Protein AF-A0A838UK17-F1 (afdb_monomer_lite)

Secondary structure (DSSP, 8-state):
--EEEEEEEETTTGGGT-EEEEEEE-TTS-EEEEEE--TT--SEE-TTTS-EEEEEES-HHHHHHHTT--EEEEEEESS--HHHHHHHHHHHTTSPEETTTBSHHHHHHHHHHHHT-TTPPPGGG---HHHHHHTSSS--EETTT-SSPPPPTHHHHHTTSTT---B-PPPTT---PPPGGGSTT-HHHHHHHHHHHS-------------

Radius of gyration: 17.39 Å; chains: 1; bounding box: 40×60×44 Å

Foldseek 3Di:
DWWKKKKFWQCPAPVRLIFIKIWTADPLQWIKIWFQRQPVSDQKFALVRSRTWIKTGNFVLVVCVVVRTWKMFMDIGPQFDQPQLVLLSLQLSHDIAHLPCNHRQNSNVNSCVSRPQPPQQQCVVRVRNVVSRVPGPGDIDTSVVPPGPDGDDCSVVVNPDPPRDMDIDDPPPDDND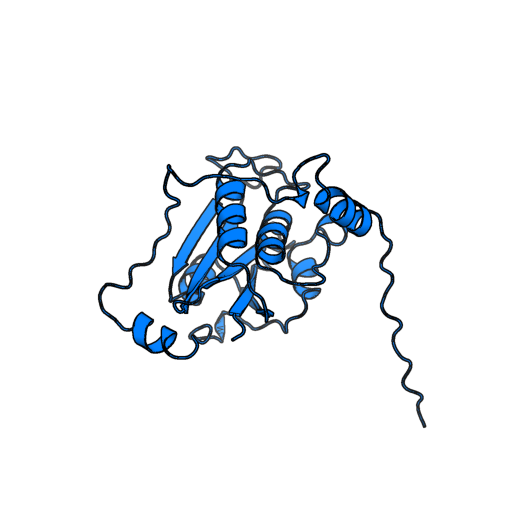HRQLVDPPGPNVVVSVCSVPDDPPDDPPPPPDDD

Structure (mmCIF, N/CA/C/O backbone):
data_AF-A0A838UK17-F1
#
_entry.id   AF-A0A838UK17-F1
#
loop_
_atom_site.group_PDB
_atom_site.id
_atom_site.type_symbol
_atom_site.label_atom_id
_atom_site.label_alt_id
_atom_site.label_comp_id
_atom_site.label_asym_id
_atom_site.label_entity_id
_atom_site.label_seq_id
_atom_site.pdbx_PDB_ins_code
_atom_site.Cartn_x
_atom_site.Cartn_y
_atom_site.Cartn_z
_atom_site.occupancy
_atom_site.B_iso_or_equiv
_atom_site.auth_seq_id
_atom_site.auth_comp_id
_atom_site.auth_asym_id
_atom_site.auth_atom_id
_atom_site.pdbx_PDB_model_num
ATOM 1 N N . MET A 1 1 ? -21.194 -8.826 4.017 1.00 77.19 1 MET A N 1
ATOM 2 C CA . MET A 1 1 ? -20.450 -9.244 2.810 1.00 77.19 1 MET A CA 1
ATOM 3 C C . MET A 1 1 ? -19.003 -8.876 3.052 1.00 77.19 1 MET A C 1
ATOM 5 O O . MET A 1 1 ? -18.772 -7.715 3.368 1.00 77.19 1 MET A O 1
ATOM 9 N N . SER A 1 2 ? -18.083 -9.841 3.002 1.00 90.50 2 SER A N 1
ATOM 10 C CA . SER A 1 2 ? -16.654 -9.550 3.139 1.00 90.50 2 SER A CA 1
ATOM 11 C C . SER A 1 2 ? -16.124 -8.867 1.879 1.00 90.50 2 SER A C 1
ATOM 13 O O . SER A 1 2 ? -16.656 -9.081 0.785 1.00 90.50 2 SER A O 1
ATOM 15 N N . LEU A 1 3 ? -15.097 -8.037 2.045 1.00 94.69 3 LEU A N 1
ATOM 16 C CA . LEU A 1 3 ? -14.289 -7.495 0.951 1.00 94.69 3 LEU A CA 1
ATOM 17 C C . LEU A 1 3 ? -12.824 -7.871 1.176 1.00 94.69 3 LEU A C 1
ATOM 19 O O . LEU A 1 3 ? -12.454 -8.327 2.257 1.00 94.69 3 LEU A O 1
ATOM 23 N N . ARG A 1 4 ? -11.998 -7.703 0.148 1.00 95.50 4 ARG A N 1
ATOM 24 C CA . ARG A 1 4 ? -10.629 -8.219 0.141 1.00 95.50 4 ARG A CA 1
ATOM 25 C C . ARG A 1 4 ? -9.589 -7.125 0.320 1.00 95.50 4 ARG A C 1
ATOM 27 O O . ARG A 1 4 ? -9.648 -6.103 -0.359 1.00 95.50 4 ARG A O 1
ATOM 34 N N . ALA A 1 5 ? -8.603 -7.404 1.165 1.00 97.00 5 ALA A N 1
ATOM 35 C CA . ALA A 1 5 ? -7.279 -6.797 1.087 1.00 97.00 5 ALA A CA 1
ATOM 36 C C . ALA A 1 5 ? -6.332 -7.788 0.412 1.00 97.00 5 ALA A C 1
ATOM 38 O O . ALA A 1 5 ? -6.458 -8.999 0.600 1.00 97.00 5 ALA A O 1
ATOM 39 N N . ILE A 1 6 ? -5.402 -7.283 -0.384 1.00 97.19 6 ILE A N 1
ATOM 40 C CA . ILE A 1 6 ? -4.440 -8.095 -1.116 1.00 97.19 6 ILE A CA 1
ATOM 41 C C . ILE A 1 6 ? -3.065 -7.475 -0.921 1.00 97.19 6 ILE A C 1
ATOM 43 O O . ILE A 1 6 ? -2.896 -6.274 -1.108 1.00 97.19 6 ILE A O 1
ATOM 47 N N . SER A 1 7 ? -2.096 -8.295 -0.541 1.00 97.81 7 SER A N 1
ATOM 48 C CA . SER A 1 7 ? -0.686 -7.922 -0.600 1.00 97.81 7 SER A CA 1
ATOM 49 C C . SER A 1 7 ? -0.066 -8.583 -1.819 1.00 97.81 7 SER A C 1
ATOM 51 O O . SER A 1 7 ? -0.456 -9.695 -2.183 1.00 97.81 7 SER A O 1
ATOM 53 N N . PHE A 1 8 ? 0.887 -7.913 -2.447 1.00 97.94 8 PHE A N 1
ATOM 54 C CA . PHE A 1 8 ? 1.658 -8.421 -3.574 1.00 97.94 8 PHE A CA 1
ATOM 55 C C . PHE A 1 8 ? 3.136 -8.402 -3.238 1.00 97.94 8 PHE A C 1
ATOM 57 O O . PHE A 1 8 ? 3.580 -7.534 -2.493 1.00 97.94 8 PHE A O 1
ATOM 64 N N . VAL A 1 9 ? 3.899 -9.311 -3.840 1.00 98.00 9 VAL A N 1
ATOM 65 C CA . VAL A 1 9 ? 5.358 -9.339 -3.731 1.00 98.00 9 VAL A CA 1
ATOM 66 C C . VAL A 1 9 ? 6.021 -9.452 -5.103 1.00 98.00 9 VAL A C 1
ATOM 68 O O . VAL A 1 9 ? 5.563 -10.191 -5.976 1.00 98.00 9 VAL A O 1
ATOM 71 N N . ARG A 1 10 ? 7.096 -8.686 -5.283 1.00 97.38 10 ARG A N 1
ATOM 72 C CA . ARG A 1 10 ? 8.111 -8.820 -6.329 1.00 97.38 10 ARG A CA 1
ATOM 73 C C . ARG A 1 10 ? 9.396 -9.254 -5.636 1.00 97.38 10 ARG A C 1
ATOM 75 O O . ARG A 1 10 ? 10.116 -8.422 -5.084 1.00 97.38 10 ARG A O 1
ATOM 82 N N . ARG A 1 11 ? 9.683 -10.554 -5.612 1.00 96.62 11 ARG A N 1
ATOM 83 C CA . ARG A 1 11 ? 10.793 -11.140 -4.836 1.00 96.62 11 ARG A CA 1
ATOM 84 C C . ARG A 1 11 ? 12.165 -10.689 -5.324 1.00 96.62 11 ARG A C 1
ATOM 86 O O . ARG A 1 11 ? 13.066 -10.500 -4.519 1.00 96.62 11 ARG A O 1
ATOM 93 N N . ALA A 1 12 ? 12.306 -10.458 -6.627 1.00 95.12 12 ALA A N 1
ATOM 94 C CA . ALA A 1 12 ? 13.535 -9.926 -7.213 1.00 95.12 12 ALA A CA 1
ATOM 95 C C . ALA A 1 12 ? 13.765 -8.426 -6.914 1.00 95.12 12 ALA A C 1
ATOM 97 O O . ALA A 1 12 ? 14.832 -7.899 -7.224 1.00 95.12 12 ALA A O 1
ATOM 98 N N . GLY A 1 13 ? 12.781 -7.729 -6.329 1.00 92.75 13 GLY A N 1
ATOM 99 C CA . GLY A 1 13 ? 12.868 -6.305 -6.000 1.00 92.75 13 GLY A CA 1
ATOM 100 C C . GLY A 1 13 ? 13.916 -5.997 -4.927 1.00 92.75 13 GLY A C 1
ATOM 101 O O . GLY A 1 13 ? 14.312 -6.882 -4.168 1.00 92.75 13 GLY A O 1
ATOM 102 N N . ALA A 1 14 ? 14.366 -4.738 -4.877 1.00 90.06 14 ALA A N 1
ATOM 103 C CA . ALA A 1 14 ? 15.319 -4.231 -3.883 1.00 90.06 14 ALA A CA 1
ATOM 104 C C . ALA A 1 14 ? 16.557 -5.136 -3.704 1.00 90.06 14 ALA A C 1
ATOM 106 O O . ALA A 1 14 ? 16.882 -5.564 -2.598 1.00 90.06 14 ALA A O 1
ATOM 107 N N . TYR A 1 15 ? 17.228 -5.470 -4.813 1.00 90.25 15 TYR A N 1
ATOM 108 C CA . TYR A 1 15 ? 18.414 -6.341 -4.830 1.00 90.25 15 TYR A CA 1
ATOM 109 C C . TYR A 1 15 ? 18.186 -7.725 -4.183 1.00 90.25 15 TYR A C 1
ATOM 111 O O . TYR A 1 15 ? 19.103 -8.312 -3.613 1.00 90.25 15 TYR A O 1
ATOM 119 N N . GLY A 1 16 ? 16.961 -8.255 -4.278 1.00 93.12 16 GLY A N 1
ATOM 120 C CA . GLY A 1 16 ? 16.581 -9.571 -3.756 1.00 93.12 16 GLY A CA 1
ATOM 121 C C . GLY A 1 16 ? 16.011 -9.572 -2.334 1.00 93.12 16 GLY A C 1
ATOM 122 O O . GLY A 1 16 ? 15.612 -10.632 -1.859 1.00 93.12 16 GLY A O 1
ATOM 123 N N . ALA A 1 17 ? 15.920 -8.420 -1.656 1.00 93.69 17 ALA A N 1
ATOM 124 C CA . ALA A 1 17 ? 15.182 -8.311 -0.390 1.00 93.69 17 ALA A CA 1
ATOM 125 C C . ALA A 1 17 ? 13.657 -8.458 -0.585 1.00 93.69 17 ALA A C 1
ATOM 127 O O . ALA A 1 17 ? 12.923 -8.811 0.343 1.00 93.69 17 ALA A O 1
ATOM 128 N N . GLY A 1 18 ? 13.190 -8.207 -1.808 1.00 96.38 18 GLY A N 1
ATOM 129 C CA . GLY A 1 18 ? 11.789 -8.164 -2.182 1.00 96.38 18 GLY A CA 1
ATOM 130 C C . GLY A 1 18 ? 11.235 -6.746 -2.200 1.00 96.38 18 GLY A C 1
ATOM 131 O O . GLY A 1 18 ? 11.823 -5.804 -1.680 1.00 96.38 18 GLY A O 1
ATOM 132 N N . HIS A 1 19 ? 10.065 -6.610 -2.807 1.00 97.75 19 HIS A N 1
ATOM 133 C CA . HIS A 1 19 ? 9.282 -5.382 -2.845 1.00 97.75 19 HIS A CA 1
ATOM 134 C C . HIS A 1 19 ? 7.807 -5.736 -2.713 1.00 97.75 19 HIS A C 1
ATOM 136 O O . HIS A 1 19 ? 7.379 -6.735 -3.295 1.00 97.75 19 HIS A O 1
ATOM 142 N N . VAL A 1 20 ? 7.036 -4.960 -1.954 1.00 98.31 20 VAL A N 1
ATOM 143 C CA . VAL A 1 20 ? 5.615 -5.245 -1.714 1.00 98.31 20 VAL A CA 1
ATOM 144 C C . VAL A 1 20 ? 4.709 -4.150 -2.259 1.00 98.31 20 VAL A C 1
ATOM 146 O O . VAL A 1 20 ? 5.129 -3.023 -2.502 1.00 98.31 20 VAL A O 1
ATOM 149 N N . GLY A 1 21 ? 3.464 -4.513 -2.539 1.00 98.38 21 GLY A N 1
ATOM 150 C CA . GLY A 1 21 ? 2.421 -3.601 -3.000 1.00 98.38 21 GLY A CA 1
ATOM 151 C C . GLY A 1 21 ? 1.085 -3.981 -2.382 1.00 98.38 21 GLY A C 1
ATOM 152 O O . GLY A 1 21 ? 0.914 -5.101 -1.895 1.00 98.38 21 GLY A O 1
ATOM 153 N N . TRP A 1 22 ? 0.134 -3.054 -2.390 1.00 98.62 22 TRP A N 1
ATOM 154 C CA . TRP A 1 22 ? -1.189 -3.276 -1.812 1.00 98.62 22 TRP A CA 1
ATOM 155 C C . TRP A 1 22 ? -2.258 -3.366 -2.894 1.00 98.62 22 TRP A C 1
ATOM 157 O O . TRP A 1 22 ? -2.127 -2.824 -3.994 1.00 98.62 22 TRP A O 1
ATOM 167 N N . ALA A 1 23 ? -3.382 -3.976 -2.534 1.00 98.12 23 ALA A N 1
ATOM 168 C CA . ALA A 1 23 ? -4.676 -3.630 -3.079 1.00 98.12 23 ALA A CA 1
ATOM 169 C C . ALA A 1 23 ? -5.792 -3.805 -2.046 1.00 98.12 23 ALA A C 1
ATOM 171 O O . ALA A 1 23 ? -5.695 -4.621 -1.130 1.00 98.12 23 ALA A O 1
ATOM 172 N N . PHE A 1 24 ? -6.888 -3.076 -2.220 1.00 97.56 24 PHE A N 1
ATOM 173 C CA . PHE A 1 24 ? -8.097 -3.262 -1.430 1.00 97.56 24 PHE A CA 1
ATOM 174 C C . PHE A 1 24 ? -9.358 -3.053 -2.266 1.00 97.56 24 PHE A C 1
ATOM 176 O O . PHE A 1 24 ? -9.399 -2.230 -3.180 1.00 97.56 24 PHE A O 1
ATOM 183 N N . GLU A 1 25 ? -10.398 -3.825 -1.964 1.00 96.06 25 GLU A N 1
ATOM 184 C CA . GLU A 1 25 ? -11.637 -3.859 -2.738 1.00 96.06 25 GLU A CA 1
ATOM 185 C C . GLU A 1 25 ? -12.648 -2.813 -2.240 1.00 96.06 25 GLU A C 1
ATOM 187 O O . GLU A 1 25 ? -12.891 -2.654 -1.040 1.00 96.06 25 GLU A O 1
ATOM 192 N N . TYR A 1 26 ? -13.301 -2.123 -3.170 1.00 93.81 26 TYR A N 1
ATOM 193 C CA . TYR A 1 26 ? -14.469 -1.286 -2.916 1.00 93.81 26 TYR A CA 1
ATOM 194 C C . TYR A 1 26 ? -15.763 -2.089 -3.080 1.00 93.81 26 TYR A C 1
ATOM 196 O O . TYR A 1 26 ? -15.841 -3.064 -3.825 1.00 93.81 26 TYR A O 1
ATOM 204 N N . ARG A 1 27 ? -16.859 -1.606 -2.481 1.00 90.00 27 ARG A N 1
ATOM 205 C CA . ARG A 1 27 ? -18.195 -2.226 -2.621 1.00 90.00 27 ARG A CA 1
ATOM 206 C C . ARG A 1 27 ? -18.700 -2.306 -4.066 1.00 90.00 27 ARG A C 1
ATOM 208 O O . ARG A 1 27 ? -19.584 -3.103 -4.362 1.00 90.00 27 ARG A O 1
ATOM 215 N N . ASN A 1 28 ? -18.184 -1.462 -4.958 1.00 86.44 28 ASN A N 1
ATOM 216 C CA . ASN A 1 28 ? -18.543 -1.475 -6.376 1.00 86.44 28 ASN A CA 1
ATOM 217 C C . ASN A 1 28 ? -17.783 -2.544 -7.186 1.00 86.44 28 ASN A C 1
ATOM 219 O O . ASN A 1 28 ? -18.097 -2.704 -8.368 1.00 86.44 28 ASN A O 1
ATOM 223 N N . GLY A 1 29 ? -16.831 -3.254 -6.565 1.00 88.00 29 GLY A N 1
ATOM 224 C CA . GLY A 1 29 ? -16.012 -4.290 -7.183 1.00 88.00 29 GLY A CA 1
ATOM 225 C C . GLY A 1 29 ? -14.685 -3.821 -7.777 1.00 88.00 29 GLY A C 1
ATOM 226 O O . GLY A 1 29 ? -13.924 -4.664 -8.247 1.00 88.00 29 GLY A O 1
ATOM 227 N N . LYS A 1 30 ? -14.410 -2.509 -7.791 1.00 90.88 30 LYS A N 1
ATOM 228 C CA . LYS A 1 30 ? -13.080 -1.993 -8.133 1.00 90.88 30 LYS A CA 1
ATOM 229 C C . LYS A 1 30 ? -12.107 -2.288 -7.000 1.00 90.88 30 LYS A C 1
ATOM 231 O O . LYS A 1 30 ? -12.499 -2.356 -5.837 1.00 90.88 30 LYS A O 1
ATOM 236 N N . PHE A 1 31 ? -10.840 -2.365 -7.352 1.00 95.06 31 PHE A N 1
ATOM 237 C CA . PHE A 1 31 ? -9.724 -2.345 -6.427 1.00 95.06 31 PHE A CA 1
ATOM 238 C C . PHE A 1 31 ? -9.026 -1.003 -6.515 1.00 95.06 31 PHE A C 1
ATOM 240 O O . PHE A 1 31 ? -8.861 -0.497 -7.619 1.00 95.06 31 PHE A O 1
ATOM 247 N N . ASN A 1 32 ? -8.588 -0.460 -5.386 1.00 97.69 32 ASN A N 1
ATOM 248 C CA . ASN A 1 32 ? -7.414 0.401 -5.404 1.00 97.69 32 ASN A CA 1
ATOM 249 C C . ASN A 1 32 ? -6.177 -0.487 -5.252 1.00 97.69 32 ASN A C 1
ATOM 251 O O . ASN A 1 32 ? -6.199 -1.377 -4.406 1.00 97.69 32 ASN A O 1
ATOM 255 N N . CYS A 1 33 ? -5.126 -0.255 -6.028 1.00 98.12 33 CYS A N 1
ATOM 256 C CA . CYS A 1 33 ? -3.809 -0.867 -5.846 1.00 98.12 33 CYS A CA 1
ATOM 257 C C . CYS A 1 33 ? -2.697 0.167 -5.953 1.00 98.12 33 CYS A C 1
ATOM 259 O O . CYS A 1 33 ? -2.949 1.271 -6.429 1.00 98.12 33 CYS A O 1
ATOM 261 N N . GLY A 1 34 ? -1.487 -0.174 -5.524 1.00 98.19 34 GLY A N 1
ATOM 262 C CA . GLY A 1 34 ? -0.339 0.721 -5.636 1.00 98.19 34 GLY A CA 1
ATOM 263 C C . GLY A 1 34 ? 0.900 0.231 -4.898 1.00 98.19 34 GLY A C 1
ATOM 264 O O . GLY A 1 34 ? 0.882 -0.830 -4.260 1.00 98.19 34 GLY A O 1
ATOM 265 N N . SER A 1 35 ? 1.968 1.018 -5.009 1.00 97.94 35 SER A N 1
ATOM 266 C CA . SER A 1 35 ? 3.201 0.879 -4.232 1.00 97.94 35 SER A CA 1
ATOM 267 C C . SER A 1 35 ? 4.025 2.178 -4.237 1.00 97.94 35 SER A C 1
ATOM 269 O O . SER A 1 35 ? 3.707 3.126 -4.958 1.00 97.94 35 SER A O 1
ATOM 271 N N . VAL A 1 36 ? 5.083 2.208 -3.424 1.00 97.25 36 VAL A N 1
ATOM 272 C CA . VAL A 1 36 ? 6.180 3.185 -3.470 1.00 97.25 36 VAL A CA 1
ATOM 273 C C . VAL A 1 36 ? 7.449 2.448 -3.875 1.00 97.25 36 VAL A C 1
ATOM 275 O O . VAL A 1 36 ? 8.003 1.707 -3.067 1.00 97.25 36 VAL A O 1
ATOM 278 N N . GLU A 1 37 ? 7.895 2.615 -5.118 1.00 92.69 37 GLU A N 1
ATOM 279 C CA . GLU A 1 37 ? 8.939 1.771 -5.719 1.00 92.69 37 GLU A CA 1
ATOM 280 C C . GLU A 1 37 ? 10.363 2.188 -5.328 1.00 92.69 37 GLU A C 1
ATOM 282 O O . GLU A 1 37 ? 11.223 1.328 -5.139 1.00 92.69 37 GLU A O 1
ATOM 287 N N . ASN A 1 38 ? 10.611 3.496 -5.166 1.00 92.19 38 ASN A N 1
ATOM 288 C CA . ASN A 1 38 ? 11.949 4.061 -4.976 1.00 92.19 38 ASN A CA 1
ATOM 289 C C . ASN A 1 38 ? 12.963 3.524 -6.009 1.00 92.19 38 ASN A C 1
ATOM 291 O O . ASN A 1 38 ? 14.038 3.036 -5.657 1.00 92.19 38 ASN A O 1
ATOM 295 N N . ASP A 1 39 ? 12.633 3.652 -7.295 1.00 88.81 39 ASP A N 1
ATOM 296 C CA . ASP A 1 39 ? 13.439 3.157 -8.423 1.00 88.81 39 ASP A CA 1
ATOM 297 C C . ASP A 1 39 ? 14.891 3.668 -8.439 1.00 88.81 39 ASP A C 1
ATOM 299 O O . ASP A 1 39 ? 15.793 3.020 -8.970 1.00 88.81 39 ASP A O 1
ATOM 303 N N . LEU A 1 40 ? 15.149 4.817 -7.807 1.00 88.19 40 LEU A N 1
ATOM 304 C CA . LEU A 1 40 ? 16.495 5.375 -7.659 1.00 88.19 40 LEU A CA 1
ATOM 305 C C . LEU A 1 40 ? 17.339 4.668 -6.581 1.00 88.19 40 LEU A C 1
ATOM 307 O O . LEU A 1 40 ? 18.525 4.966 -6.449 1.00 88.19 40 LEU A O 1
ATOM 311 N N . GLY A 1 41 ? 16.751 3.768 -5.787 1.00 87.81 41 GLY A N 1
ATOM 312 C CA . GLY A 1 41 ? 17.434 3.025 -4.726 1.00 87.81 41 GLY A CA 1
ATOM 313 C C . GLY A 1 41 ? 17.973 3.912 -3.601 1.00 87.81 41 GLY A C 1
ATOM 314 O O . GLY A 1 41 ? 18.937 3.544 -2.927 1.00 87.81 41 GLY A O 1
ATOM 315 N N . MET A 1 42 ? 17.392 5.098 -3.407 1.00 89.88 42 MET A N 1
ATOM 316 C CA . MET A 1 42 ? 17.908 6.086 -2.465 1.00 89.88 42 MET A CA 1
ATOM 317 C C . MET A 1 42 ? 17.421 5.789 -1.039 1.00 89.88 42 MET A C 1
ATOM 319 O O . MET A 1 42 ? 16.256 5.442 -0.854 1.00 89.88 42 MET A O 1
ATOM 323 N N . PRO A 1 43 ? 18.249 5.976 0.006 1.00 91.69 43 PRO A N 1
ATOM 324 C CA . PRO A 1 43 ? 17.798 5.823 1.394 1.00 91.69 43 PRO A CA 1
ATOM 325 C C . PRO A 1 43 ? 16.671 6.791 1.780 1.00 91.69 43 PRO A C 1
ATOM 327 O O . PRO A 1 43 ? 15.875 6.502 2.671 1.00 91.69 43 PRO A O 1
ATOM 330 N N . VAL A 1 44 ? 16.630 7.947 1.114 1.00 95.31 44 VAL A N 1
ATOM 331 C CA . VAL A 1 44 ? 15.610 8.986 1.248 1.00 95.31 44 VAL A CA 1
ATOM 332 C C . VAL A 1 44 ? 15.278 9.491 -0.150 1.00 95.31 44 VAL A C 1
ATOM 334 O O . VAL A 1 44 ? 16.192 9.837 -0.901 1.00 95.31 44 VAL A O 1
ATOM 337 N N . ALA A 1 45 ? 13.993 9.579 -0.486 1.00 94.44 45 ALA A N 1
ATOM 338 C CA . ALA A 1 45 ? 13.541 10.182 -1.736 1.00 94.44 45 ALA A CA 1
ATOM 339 C C . ALA A 1 45 ? 12.430 11.201 -1.467 1.00 94.44 45 ALA A C 1
ATOM 341 O O . ALA A 1 45 ? 11.547 10.987 -0.635 1.00 94.44 45 ALA A O 1
ATOM 342 N N . ALA A 1 46 ? 12.482 12.333 -2.169 1.00 95.44 46 ALA A N 1
ATOM 343 C CA . ALA A 1 46 ? 11.429 13.337 -2.095 1.00 95.44 46 ALA A CA 1
ATOM 344 C C . ALA A 1 46 ? 10.116 12.787 -2.676 1.00 95.44 46 ALA A C 1
ATOM 346 O O . ALA A 1 46 ? 10.134 11.876 -3.500 1.00 95.44 46 ALA A O 1
ATOM 347 N N . VAL A 1 47 ? 8.986 13.402 -2.315 1.00 94.12 47 VAL A N 1
ATOM 348 C CA . VAL A 1 47 ? 7.638 13.024 -2.795 1.00 94.12 47 VAL A CA 1
ATOM 349 C C . VAL A 1 47 ? 7.582 12.874 -4.322 1.00 94.12 47 VAL A C 1
ATOM 351 O O . VAL A 1 47 ? 6.963 11.958 -4.841 1.00 94.12 47 VAL A O 1
ATOM 354 N N . VAL A 1 48 ? 8.264 13.758 -5.054 1.00 92.50 48 VAL A N 1
ATOM 355 C CA . VAL A 1 48 ? 8.273 13.769 -6.527 1.00 92.50 48 VAL A CA 1
ATOM 356 C C . VAL A 1 48 ? 9.196 12.720 -7.161 1.00 92.50 48 VAL A C 1
ATOM 358 O O . VAL A 1 48 ? 9.116 12.501 -8.362 1.00 92.50 48 VAL A O 1
ATOM 361 N N . THR A 1 49 ? 10.079 12.088 -6.383 1.00 93.25 49 THR A N 1
ATOM 362 C CA . THR A 1 49 ? 11.067 11.102 -6.866 1.00 93.25 49 THR A CA 1
ATOM 363 C C . THR A 1 49 ? 10.950 9.740 -6.184 1.00 93.25 49 THR A C 1
ATOM 365 O O . THR A 1 49 ? 11.757 8.863 -6.463 1.00 93.25 49 THR A O 1
ATOM 368 N N . MET A 1 50 ? 10.004 9.554 -5.259 1.00 93.81 50 MET A N 1
ATOM 369 C CA . MET A 1 50 ? 9.824 8.280 -4.548 1.00 93.81 50 MET A CA 1
ATOM 370 C C . MET A 1 50 ? 9.205 7.176 -5.409 1.00 93.81 50 MET A C 1
ATOM 372 O O . MET A 1 50 ? 9.129 6.036 -4.966 1.00 93.81 50 MET A O 1
ATOM 376 N N . ASP A 1 51 ? 8.754 7.532 -6.612 1.00 94.38 51 ASP A N 1
ATOM 377 C CA . ASP A 1 51 ? 8.100 6.630 -7.555 1.00 94.38 51 ASP A CA 1
ATOM 378 C C . ASP A 1 51 ? 6.872 5.925 -6.948 1.00 94.38 51 ASP A C 1
ATOM 380 O O . ASP A 1 51 ? 6.719 4.704 -6.937 1.00 94.38 51 ASP A O 1
ATOM 384 N N . PHE A 1 52 ? 5.999 6.743 -6.354 1.00 97.12 52 PHE A N 1
ATOM 385 C CA . PHE A 1 52 ? 4.684 6.313 -5.898 1.00 97.12 52 PHE A CA 1
ATOM 386 C C . PHE A 1 52 ? 3.729 6.195 -7.079 1.00 97.12 52 PHE A C 1
ATOM 388 O O . PHE A 1 52 ? 3.655 7.086 -7.928 1.00 97.12 52 PHE A O 1
ATOM 395 N N . TRP A 1 53 ? 2.898 5.160 -7.053 1.00 97.44 53 TRP A N 1
ATOM 396 C CA . TRP A 1 53 ? 1.788 5.019 -7.980 1.00 97.44 53 TRP A CA 1
ATOM 397 C C . TRP A 1 53 ? 0.580 4.381 -7.288 1.00 97.44 53 TRP A C 1
ATOM 399 O O . TRP A 1 53 ? 0.703 3.603 -6.340 1.00 97.44 53 TRP A O 1
ATOM 409 N N . THR A 1 54 ? -0.617 4.685 -7.787 1.00 98.12 54 THR A N 1
ATOM 410 C CA . THR A 1 54 ? -1.850 4.014 -7.373 1.00 98.12 54 THR A CA 1
ATOM 411 C C . THR A 1 54 ? -2.813 3.901 -8.545 1.00 98.12 54 THR A C 1
ATOM 413 O O . THR A 1 54 ? -2.726 4.686 -9.482 1.00 98.12 54 THR A O 1
ATOM 416 N N . CYS A 1 55 ? -3.728 2.932 -8.525 1.00 97.06 55 CYS A N 1
ATOM 417 C CA . CYS A 1 55 ? -4.795 2.867 -9.509 1.00 97.06 55 CYS A CA 1
ATOM 418 C C . CYS A 1 55 ? -6.087 2.228 -8.998 1.00 97.06 55 CYS A C 1
ATOM 420 O O . CYS A 1 55 ? -6.075 1.196 -8.330 1.00 97.06 55 CYS A O 1
ATOM 422 N N . ASN A 1 56 ? -7.220 2.833 -9.358 1.00 95.44 56 ASN A N 1
ATOM 423 C CA . ASN A 1 56 ? -8.566 2.323 -9.138 1.00 95.44 56 ASN A CA 1
ATOM 424 C C . ASN A 1 56 ? -9.050 1.544 -10.370 1.00 95.44 56 ASN A C 1
ATOM 426 O O . ASN A 1 56 ? -9.550 2.130 -11.336 1.00 95.44 56 ASN A O 1
ATOM 430 N N . THR A 1 57 ? -8.966 0.218 -10.318 1.00 91.44 57 THR A N 1
ATOM 431 C CA . THR A 1 57 ? -9.110 -0.665 -11.482 1.00 91.44 57 THR A CA 1
ATOM 432 C C . THR A 1 57 ? -10.032 -1.861 -11.229 1.00 91.44 57 THR A C 1
ATOM 434 O O . THR A 1 57 ? -10.242 -2.291 -10.095 1.00 91.44 57 THR A O 1
ATOM 437 N N . PHE A 1 58 ? -10.582 -2.433 -12.300 1.00 88.19 58 PHE A N 1
ATOM 438 C CA . PHE A 1 58 ? -11.151 -3.789 -12.279 1.00 88.19 58 PHE A CA 1
ATOM 439 C C . PHE A 1 58 ? -10.139 -4.865 -12.717 1.00 88.19 58 PHE A C 1
ATOM 441 O O . PHE A 1 58 ? -10.379 -6.051 -12.499 1.00 88.19 58 PHE A O 1
ATOM 448 N N . ASN A 1 59 ? -9.014 -4.471 -13.320 1.00 87.44 59 ASN A N 1
ATOM 449 C CA . ASN A 1 59 ? -7.987 -5.352 -13.870 1.00 87.44 59 ASN A CA 1
ATOM 450 C C . ASN A 1 59 ? -6.694 -5.301 -13.043 1.00 87.44 59 ASN A C 1
ATOM 452 O O . ASN A 1 59 ? -5.605 -5.019 -13.541 1.00 87.44 59 ASN A O 1
ATOM 456 N N . LEU A 1 60 ? -6.829 -5.607 -11.753 1.00 90.81 60 LEU A N 1
ATOM 457 C CA . LEU A 1 60 ? -5.736 -5.570 -10.782 1.00 90.81 60 LEU A CA 1
ATOM 458 C C . LEU A 1 60 ? -4.494 -6.356 -11.236 1.00 90.81 60 LEU A C 1
ATOM 460 O O . LEU A 1 60 ? -3.370 -5.878 -11.123 1.00 90.81 60 LEU A O 1
ATOM 464 N N . ALA A 1 61 ? -4.694 -7.557 -11.784 1.00 90.94 61 ALA A N 1
ATOM 465 C CA . ALA A 1 61 ? -3.589 -8.419 -12.188 1.00 90.94 61 ALA A CA 1
ATOM 466 C C . ALA A 1 61 ? -2.740 -7.815 -13.321 1.00 90.94 61 ALA A C 1
ATOM 468 O O . ALA A 1 61 ? -1.539 -8.059 -13.355 1.00 90.94 61 ALA A O 1
ATOM 469 N N . ALA A 1 62 ? -3.326 -7.028 -14.231 1.00 89.81 62 ALA A N 1
ATOM 470 C CA . ALA A 1 62 ?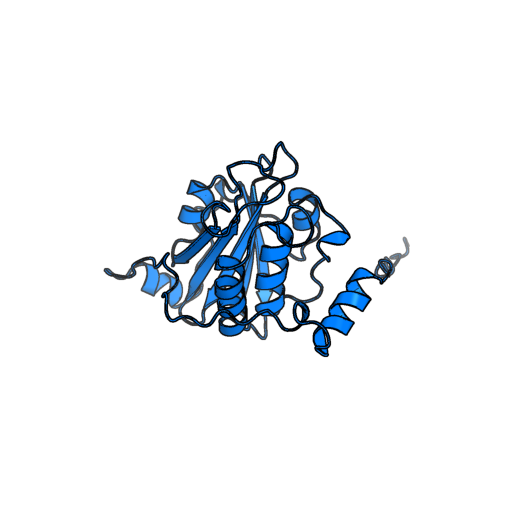 -2.559 -6.380 -15.293 1.00 89.81 62 ALA A CA 1
ATOM 471 C C . ALA A 1 62 ? -1.595 -5.322 -14.738 1.00 89.81 62 ALA A C 1
ATOM 473 O O . ALA A 1 62 ? -0.404 -5.399 -15.028 1.00 89.81 62 ALA A O 1
ATOM 474 N N . HIS A 1 63 ? -2.084 -4.417 -13.880 1.00 92.19 63 HIS A N 1
ATOM 475 C CA . HIS A 1 63 ? -1.269 -3.358 -13.261 1.00 92.19 63 HIS A CA 1
ATOM 476 C C . HIS A 1 63 ? -0.104 -3.913 -12.439 1.00 92.19 63 HIS A C 1
ATOM 478 O O . HIS A 1 63 ? 1.012 -3.401 -12.520 1.00 92.19 63 HIS A O 1
ATOM 484 N N . MET A 1 64 ? -0.348 -4.988 -11.682 1.00 95.06 64 MET A N 1
ATOM 485 C CA . MET A 1 64 ? 0.690 -5.623 -10.864 1.00 95.06 64 MET A CA 1
ATOM 486 C C . MET A 1 64 ? 1.700 -6.411 -11.718 1.00 95.06 64 MET A C 1
ATOM 488 O O . MET A 1 64 ? 2.899 -6.350 -11.451 1.00 95.06 64 MET A O 1
ATOM 492 N N . ARG A 1 65 ? 1.264 -7.107 -12.781 1.00 93.19 65 ARG A N 1
ATOM 493 C CA . ARG A 1 65 ? 2.183 -7.823 -13.690 1.00 93.19 65 ARG A CA 1
ATOM 494 C C . ARG A 1 65 ? 3.079 -6.883 -14.488 1.00 93.19 65 ARG A C 1
ATOM 496 O O . ARG A 1 65 ? 4.256 -7.183 -14.653 1.00 93.19 65 ARG A O 1
ATOM 503 N N . GLU A 1 66 ? 2.543 -5.758 -14.958 1.00 93.62 66 GLU A N 1
ATOM 504 C CA . GLU A 1 66 ? 3.320 -4.726 -15.661 1.00 93.62 66 GLU A CA 1
ATOM 505 C C . GLU A 1 66 ? 4.503 -4.228 -14.816 1.00 93.62 66 GLU A C 1
ATOM 507 O O . GLU A 1 66 ? 5.551 -3.895 -15.355 1.00 93.62 66 GLU A O 1
ATOM 512 N N . ARG A 1 67 ? 4.362 -4.263 -13.486 1.00 95.19 67 ARG A N 1
ATOM 513 C CA . ARG A 1 67 ? 5.387 -3.855 -12.511 1.00 95.19 67 ARG A CA 1
ATOM 514 C C . ARG A 1 67 ? 6.184 -5.022 -11.932 1.00 95.19 67 ARG A C 1
ATOM 516 O O . ARG A 1 67 ? 6.902 -4.867 -10.942 1.00 95.19 67 ARG A O 1
ATOM 523 N N . HIS A 1 68 ? 6.080 -6.187 -12.569 1.00 95.19 68 HIS A N 1
ATOM 524 C CA . HIS A 1 68 ? 6.842 -7.395 -12.263 1.00 95.19 68 HIS A CA 1
ATOM 525 C C . HIS A 1 68 ? 6.581 -7.994 -10.874 1.00 95.19 68 HIS A C 1
ATOM 527 O O . HIS A 1 68 ? 7.441 -8.684 -10.332 1.00 95.19 68 HIS A O 1
ATOM 533 N N . TYR A 1 69 ? 5.402 -7.767 -10.290 1.00 96.50 69 TYR A N 1
ATOM 534 C CA . TYR A 1 69 ? 4.971 -8.561 -9.139 1.00 96.50 69 TYR A CA 1
ATOM 535 C C . TYR A 1 69 ? 4.751 -10.019 -9.557 1.00 96.50 69 TYR A C 1
ATOM 537 O O . TYR A 1 69 ? 4.214 -10.291 -10.631 1.00 96.50 69 TYR A O 1
ATOM 545 N N . ASP A 1 70 ? 5.159 -10.958 -8.705 1.00 95.94 70 ASP A N 1
ATOM 546 C CA . ASP A 1 70 ? 5.199 -12.390 -9.029 1.00 95.94 70 ASP A CA 1
ATOM 547 C C . ASP A 1 70 ? 4.247 -13.238 -8.175 1.00 95.94 70 ASP A C 1
ATOM 549 O O . ASP A 1 70 ? 3.817 -14.311 -8.607 1.00 95.94 70 ASP A O 1
ATOM 553 N N . ALA A 1 71 ? 3.833 -12.749 -7.005 1.00 96.19 71 ALA A N 1
ATOM 554 C CA . ALA A 1 71 ? 2.843 -13.418 -6.170 1.00 96.19 71 ALA A CA 1
ATOM 555 C C . ALA A 1 71 ? 1.965 -12.436 -5.393 1.00 96.19 71 ALA A C 1
ATOM 557 O O . ALA A 1 71 ? 2.276 -11.253 -5.256 1.00 96.19 71 ALA A O 1
ATOM 558 N N . TYR A 1 72 ? 0.852 -12.951 -4.879 1.00 96.75 72 TYR A N 1
ATOM 559 C CA . TYR A 1 72 ? -0.085 -12.206 -4.050 1.00 96.75 72 TYR A CA 1
ATOM 560 C C . TYR A 1 72 ? -0.692 -13.080 -2.954 1.00 96.75 72 TYR A C 1
ATOM 562 O O . TYR A 1 72 ? -0.720 -14.303 -3.064 1.00 96.75 72 TYR A O 1
ATOM 570 N N . GLN A 1 73 ? -1.204 -12.449 -1.905 1.00 95.56 73 GLN A N 1
ATOM 571 C CA . GLN A 1 73 ? -2.010 -13.085 -0.867 1.00 95.56 73 GLN A CA 1
ATOM 572 C C . GLN A 1 73 ? -3.304 -12.311 -0.675 1.00 95.56 73 GLN A C 1
ATOM 574 O O . GLN A 1 73 ? -3.292 -11.082 -0.675 1.00 95.56 73 GLN A O 1
ATOM 579 N N . ILE A 1 74 ? -4.413 -13.023 -0.484 1.00 94.75 74 ILE A N 1
ATOM 580 C CA . ILE A 1 74 ? -5.732 -12.428 -0.251 1.00 94.75 74 ILE A CA 1
ATOM 581 C C . ILE A 1 74 ? -6.121 -12.622 1.212 1.00 94.75 74 ILE A C 1
ATOM 583 O O . ILE A 1 74 ? -6.057 -13.736 1.725 1.00 94.75 74 ILE A O 1
ATOM 587 N N . VAL A 1 75 ? -6.616 -11.556 1.840 1.00 94.62 75 VAL A N 1
ATOM 588 C CA . VAL A 1 75 ? -7.249 -11.598 3.160 1.00 94.62 75 VAL A CA 1
ATOM 589 C C . VAL A 1 75 ? -8.701 -11.137 3.045 1.00 94.62 75 VAL A C 1
ATOM 591 O O . VAL A 1 75 ? -8.992 -10.058 2.524 1.00 94.62 75 VAL A O 1
ATOM 594 N N . GLU A 1 76 ? -9.622 -11.962 3.539 1.00 94.81 76 GLU A N 1
ATOM 595 C CA . GLU A 1 76 ? -11.054 -11.657 3.600 1.00 94.81 76 GLU A CA 1
ATOM 596 C C . GLU A 1 76 ? -11.392 -10.852 4.852 1.00 94.81 76 GLU A C 1
ATOM 598 O O . GLU A 1 76 ? -11.178 -11.305 5.974 1.00 94.81 76 GLU A O 1
ATOM 603 N N . ILE A 1 77 ? -11.980 -9.673 4.662 1.00 95.38 77 ILE A N 1
ATOM 604 C CA . ILE A 1 77 ? -12.271 -8.728 5.737 1.00 95.38 77 ILE A CA 1
ATOM 605 C C . ILE A 1 77 ? -13.778 -8.608 5.911 1.00 95.38 77 ILE A C 1
ATOM 607 O O . ILE A 1 77 ? -14.495 -8.165 5.011 1.00 95.38 77 ILE A O 1
ATOM 611 N N . ALA A 1 78 ? -14.272 -9.014 7.082 1.00 94.56 78 ALA A N 1
ATOM 612 C CA . ALA A 1 78 ? -15.697 -8.989 7.407 1.00 94.56 78 ALA A CA 1
ATOM 613 C C . ALA A 1 78 ? -16.245 -7.558 7.546 1.00 94.56 78 ALA A C 1
ATOM 615 O O . ALA A 1 78 ? -17.361 -7.277 7.103 1.00 94.56 78 ALA A O 1
ATOM 616 N N . THR A 1 79 ? -15.447 -6.657 8.125 1.00 95.69 79 THR A N 1
ATOM 617 C CA . THR A 1 79 ? -15.772 -5.241 8.360 1.00 95.69 79 THR A CA 1
ATOM 618 C C . THR A 1 79 ? -14.722 -4.338 7.701 1.00 95.69 79 THR A C 1
ATOM 620 O O . THR A 1 79 ? -13.883 -3.768 8.389 1.00 95.69 79 THR A O 1
ATOM 623 N N . PRO A 1 80 ? -14.709 -4.251 6.361 1.00 96.81 80 PRO A N 1
ATOM 624 C CA . PRO A 1 80 ? -13.691 -3.506 5.627 1.00 96.81 80 PRO A CA 1
ATOM 625 C C . PRO A 1 80 ? -13.909 -1.991 5.729 1.00 96.81 80 PRO A C 1
ATOM 627 O O . PRO A 1 80 ? -15.052 -1.518 5.727 1.00 96.81 80 PRO A O 1
ATOM 630 N N . HIS A 1 81 ? -12.815 -1.227 5.683 1.00 97.50 81 HIS A N 1
ATOM 631 C CA . HIS A 1 81 ? -12.810 0.239 5.715 1.00 97.50 81 HIS A CA 1
ATOM 632 C C . HIS A 1 81 ? -12.142 0.858 4.463 1.00 97.50 81 HIS A C 1
ATOM 634 O O . HIS A 1 81 ? -11.092 1.491 4.573 1.00 97.50 81 HIS A O 1
ATOM 640 N N . PRO A 1 82 ? -12.743 0.741 3.255 1.00 96.69 82 PRO A N 1
ATOM 641 C CA . PRO A 1 82 ? -12.126 1.230 2.014 1.00 96.69 82 PRO A CA 1
ATOM 642 C C . PRO A 1 82 ? -11.797 2.726 2.019 1.00 96.69 82 PRO A C 1
ATOM 644 O O . PRO A 1 82 ? -10.791 3.131 1.452 1.00 96.69 82 PRO A O 1
ATOM 647 N N . GLN A 1 83 ? -12.630 3.544 2.669 1.00 96.31 83 GLN A N 1
ATOM 648 C CA . GLN A 1 83 ? -12.404 4.988 2.761 1.00 96.31 83 GLN A CA 1
ATOM 649 C C . GLN A 1 83 ? -11.153 5.314 3.588 1.00 96.31 83 GLN A C 1
ATOM 651 O O . GLN A 1 83 ? -10.334 6.111 3.151 1.00 96.31 83 GLN A O 1
ATOM 656 N N . ALA A 1 84 ? -10.972 4.660 4.740 1.00 97.06 84 ALA A N 1
ATOM 657 C CA . ALA A 1 84 ? -9.795 4.865 5.582 1.00 97.06 84 ALA A CA 1
ATOM 658 C C . ALA A 1 84 ? -8.511 4.389 4.880 1.00 97.06 84 ALA A C 1
ATOM 660 O O . ALA A 1 84 ? -7.481 5.052 4.951 1.00 97.06 84 ALA A O 1
ATOM 661 N N . ALA A 1 85 ? -8.579 3.269 4.152 1.00 98.12 85 ALA A N 1
ATOM 662 C CA . ALA A 1 85 ? -7.464 2.795 3.335 1.00 98.12 85 ALA A CA 1
ATOM 663 C C . ALA A 1 85 ? -7.112 3.775 2.208 1.00 98.12 85 ALA A C 1
ATOM 665 O O . ALA A 1 85 ? -5.938 4.054 1.982 1.00 98.12 85 ALA A O 1
ATOM 666 N N . TRP A 1 86 ? -8.114 4.348 1.536 1.00 97.81 86 TRP A N 1
ATOM 667 C CA . TRP A 1 86 ? -7.888 5.383 0.529 1.00 97.81 86 TRP A CA 1
ATOM 668 C C . TRP A 1 86 ? -7.260 6.649 1.121 1.00 97.81 86 TRP A C 1
ATOM 670 O O . TRP A 1 86 ? -6.321 7.188 0.546 1.00 97.81 86 TRP A O 1
ATOM 680 N N . GLU A 1 87 ? -7.712 7.100 2.290 1.00 97.31 87 GLU A N 1
ATOM 681 C CA . GLU A 1 87 ? -7.098 8.233 2.997 1.00 97.31 87 GLU A CA 1
ATOM 682 C C . GLU A 1 87 ? -5.630 7.960 3.350 1.00 97.31 87 GLU A C 1
ATOM 684 O O . GLU A 1 87 ? -4.792 8.847 3.174 1.00 97.31 87 GLU A O 1
ATOM 689 N N . ALA A 1 88 ? -5.296 6.726 3.749 1.00 98.19 88 ALA A N 1
ATOM 690 C CA . ALA A 1 88 ? -3.911 6.308 3.946 1.00 98.19 88 ALA A CA 1
ATOM 691 C C . ALA A 1 88 ? -3.102 6.385 2.639 1.00 98.19 88 ALA A C 1
ATOM 693 O O . ALA A 1 88 ? -2.019 6.962 2.646 1.00 98.19 88 ALA A O 1
ATOM 694 N N . VAL A 1 89 ? -3.637 5.906 1.507 1.00 98.31 89 VAL A N 1
ATOM 695 C CA . VAL A 1 89 ? -2.987 6.022 0.183 1.00 98.31 89 VAL A CA 1
ATOM 696 C C . VAL A 1 89 ? -2.730 7.485 -0.194 1.00 98.31 89 VAL A C 1
ATOM 698 O O . VAL A 1 89 ? -1.623 7.831 -0.606 1.00 98.31 89 VAL A O 1
ATOM 701 N N . VAL A 1 90 ? -3.721 8.364 -0.013 1.00 98.19 90 VAL A N 1
ATOM 702 C CA . VAL A 1 90 ? -3.588 9.807 -0.289 1.00 98.19 90 VAL A CA 1
ATOM 703 C C . VAL A 1 90 ? -2.551 10.460 0.623 1.00 98.19 90 VAL A C 1
ATOM 705 O O . VAL A 1 90 ? -1.837 11.369 0.201 1.00 98.19 90 VAL A O 1
ATOM 708 N N . TRP A 1 91 ? -2.457 10.028 1.880 1.00 97.88 91 TRP A N 1
ATOM 709 C CA . TRP A 1 91 ? -1.426 10.513 2.786 1.00 97.88 91 TRP A CA 1
ATOM 710 C C . TRP A 1 91 ? -0.027 10.043 2.378 1.00 97.88 91 TRP A C 1
ATOM 712 O O . TRP A 1 91 ? 0.873 10.884 2.285 1.00 97.88 91 TRP A O 1
ATOM 722 N N . ILE A 1 92 ? 0.131 8.751 2.069 1.00 97.81 92 ILE A N 1
ATOM 723 C CA . ILE A 1 92 ? 1.380 8.133 1.597 1.00 97.81 92 ILE A CA 1
ATOM 724 C C . ILE A 1 92 ? 1.901 8.857 0.357 1.00 97.81 92 ILE A C 1
ATOM 726 O O . ILE A 1 92 ? 3.071 9.230 0.323 1.00 97.81 92 ILE A O 1
ATOM 730 N N . SER A 1 93 ? 1.024 9.171 -0.604 1.00 97.44 93 SER A N 1
ATOM 731 C CA . SER A 1 93 ? 1.391 9.863 -1.848 1.00 97.44 93 SER A CA 1
ATOM 732 C C . SER A 1 93 ? 1.993 11.260 -1.647 1.00 97.44 93 SER A C 1
ATOM 734 O O . SER A 1 93 ? 2.411 11.895 -2.614 1.00 97.44 93 SER A O 1
ATOM 736 N N . ARG A 1 94 ? 1.966 11.792 -0.420 1.00 96.81 94 ARG A N 1
ATOM 737 C CA . ARG A 1 94 ? 2.491 13.114 -0.052 1.00 96.81 94 ARG A CA 1
ATOM 738 C C . ARG A 1 94 ? 3.624 13.050 0.961 1.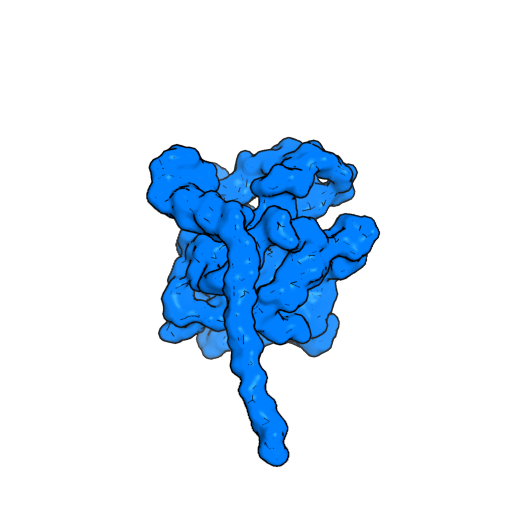00 96.81 94 ARG A C 1
ATOM 740 O O . ARG A 1 94 ? 4.110 14.101 1.375 1.00 96.81 94 ARG A O 1
ATOM 747 N N . GLN A 1 95 ? 4.023 11.855 1.384 1.00 95.88 95 GLN A N 1
ATOM 748 C CA . GLN A 1 95 ? 5.160 11.681 2.278 1.00 95.88 95 GLN A CA 1
ATOM 749 C C . GLN A 1 95 ? 6.435 11.455 1.467 1.00 95.88 95 GLN A C 1
ATOM 751 O O . GLN A 1 95 ? 6.365 10.900 0.378 1.00 95.88 95 GLN A O 1
ATOM 756 N N . PRO A 1 96 ? 7.608 11.878 1.958 1.00 95.75 96 PRO A N 1
ATOM 757 C CA . PRO A 1 96 ? 8.861 11.386 1.409 1.00 95.75 96 PRO A CA 1
ATOM 758 C C . PRO A 1 96 ? 9.027 9.894 1.727 1.00 95.75 96 PRO A C 1
ATOM 760 O O . PRO A 1 96 ? 8.535 9.406 2.749 1.00 95.75 96 PRO A O 1
ATOM 763 N N . TYR A 1 97 ? 9.786 9.200 0.886 1.00 96.31 97 TYR A N 1
ATOM 764 C CA . TYR A 1 97 ? 10.259 7.849 1.174 1.00 96.31 97 TYR A CA 1
ATOM 765 C C . TYR A 1 97 ? 11.420 7.901 2.165 1.00 96.31 97 TYR A C 1
ATOM 767 O O . TYR A 1 97 ? 12.339 8.710 1.996 1.00 96.31 97 TYR A O 1
ATOM 775 N N . LEU A 1 98 ? 11.414 6.994 3.142 1.00 94.88 98 LEU A N 1
ATOM 776 C CA . LEU A 1 98 ? 12.526 6.726 4.052 1.00 94.88 98 LEU A CA 1
ATOM 777 C C . LEU A 1 98 ? 12.734 5.215 4.126 1.00 94.88 98 LEU A C 1
ATOM 779 O O . LEU A 1 98 ? 11.810 4.475 4.453 1.00 94.88 98 LEU A O 1
ATOM 783 N N . VAL A 1 99 ? 13.966 4.754 3.913 1.00 90.56 99 VAL A N 1
ATOM 784 C CA . VAL A 1 99 ? 14.294 3.321 3.994 1.00 90.56 99 VAL A CA 1
ATOM 785 C C . VAL A 1 99 ? 13.914 2.701 5.345 1.00 90.56 99 VAL A C 1
ATOM 787 O O . VAL A 1 99 ? 13.586 1.520 5.395 1.00 90.56 99 VAL A O 1
ATOM 790 N N . LEU A 1 100 ? 13.897 3.496 6.420 1.00 88.94 100 LEU A N 1
ATOM 791 C CA . LEU A 1 100 ? 13.391 3.103 7.733 1.00 88.94 100 LEU A CA 1
ATOM 792 C C . LEU A 1 100 ? 12.065 3.815 8.028 1.00 88.94 100 LEU A C 1
ATOM 794 O O . LEU A 1 100 ? 12.029 5.044 8.111 1.00 88.94 100 LEU A O 1
ATOM 798 N N . GLY A 1 101 ? 10.998 3.043 8.233 1.00 87.31 101 GLY A N 1
ATOM 799 C CA . GLY A 1 101 ? 9.723 3.515 8.775 1.00 87.31 101 GLY A CA 1
ATOM 800 C C . GLY A 1 101 ? 8.791 4.225 7.787 1.00 87.31 101 GLY A C 1
ATOM 801 O O . GLY A 1 101 ? 7.694 4.613 8.193 1.00 87.31 101 GLY A O 1
ATOM 802 N N . ARG A 1 102 ? 9.204 4.430 6.523 1.00 93.56 102 ARG A N 1
ATOM 803 C CA . ARG A 1 102 ? 8.393 4.977 5.412 1.00 93.56 102 ARG A CA 1
ATOM 804 C C . ARG A 1 102 ? 8.842 4.397 4.061 1.00 93.56 102 ARG A C 1
ATOM 806 O O . ARG A 1 102 ? 9.179 5.146 3.141 1.00 93.56 102 ARG A O 1
ATOM 813 N N . ASN A 1 103 ? 8.904 3.072 3.973 1.00 95.06 103 ASN A N 1
ATOM 814 C CA . ASN A 1 103 ? 9.201 2.348 2.736 1.00 95.06 103 ASN A CA 1
ATOM 815 C C . ASN A 1 103 ? 7.971 1.565 2.228 1.00 95.06 103 ASN A C 1
ATOM 817 O O . ASN A 1 103 ? 6.885 1.650 2.798 1.00 95.06 103 ASN A O 1
ATOM 821 N N . CYS A 1 104 ? 8.140 0.768 1.168 1.00 96.81 104 CYS A N 1
ATOM 822 C CA . CYS A 1 104 ? 7.047 -0.013 0.584 1.00 96.81 104 CYS A CA 1
ATOM 823 C C . CYS A 1 104 ? 6.344 -0.944 1.587 1.00 96.81 104 CYS A C 1
ATOM 825 O O . CYS A 1 104 ? 5.134 -1.138 1.507 1.00 96.81 104 CYS A O 1
ATOM 827 N N . LEU A 1 105 ? 7.082 -1.488 2.553 1.00 96.69 105 LEU A N 1
ATOM 828 C CA . LEU A 1 105 ? 6.575 -2.379 3.590 1.00 96.69 105 LEU A CA 1
ATOM 829 C C . LEU A 1 105 ? 5.718 -1.602 4.600 1.00 96.69 105 LEU A C 1
ATOM 831 O O . LEU A 1 105 ? 4.581 -1.993 4.868 1.00 96.69 105 LEU A O 1
ATOM 835 N N . ASP A 1 106 ? 6.221 -0.468 5.092 1.00 97.38 106 ASP A N 1
ATOM 836 C CA . ASP A 1 106 ? 5.475 0.447 5.967 1.00 97.38 106 ASP A CA 1
ATOM 837 C C . ASP A 1 106 ? 4.173 0.938 5.330 1.00 97.38 106 ASP A C 1
ATOM 839 O O . ASP A 1 106 ? 3.133 1.001 5.987 1.00 97.38 106 ASP A O 1
ATOM 843 N N . ASP A 1 107 ? 4.228 1.273 4.044 1.00 98.00 107 ASP A N 1
ATOM 844 C CA . ASP A 1 107 ? 3.093 1.804 3.300 1.00 98.00 107 ASP A CA 1
ATOM 845 C C . ASP A 1 107 ? 2.025 0.736 3.052 1.00 98.00 107 ASP A C 1
ATOM 847 O O . ASP A 1 107 ? 0.837 0.982 3.282 1.00 98.00 107 ASP A O 1
ATOM 851 N N . VAL A 1 108 ? 2.427 -0.484 2.674 1.00 98.25 108 VAL A N 1
ATOM 852 C CA . VAL A 1 108 ? 1.499 -1.621 2.573 1.00 98.25 108 VAL A CA 1
ATOM 853 C C . VAL A 1 108 ? 0.877 -1.932 3.935 1.00 98.25 108 VAL A C 1
ATOM 855 O O . VAL A 1 108 ? -0.338 -2.131 4.017 1.00 98.25 108 VAL A O 1
ATOM 858 N N . TYR A 1 109 ? 1.669 -1.923 5.012 1.00 97.88 109 TYR A N 1
ATOM 859 C CA . TYR A 1 109 ? 1.162 -2.101 6.371 1.00 97.88 109 TYR A CA 1
ATOM 860 C C . TYR A 1 109 ? 0.114 -1.040 6.729 1.00 97.88 109 TYR A C 1
ATOM 862 O O . TYR A 1 109 ? -0.967 -1.392 7.209 1.00 97.88 109 TYR A O 1
ATOM 870 N N . ASP A 1 110 ? 0.395 0.239 6.467 1.00 98.19 110 ASP A N 1
ATOM 871 C CA . ASP A 1 110 ? -0.5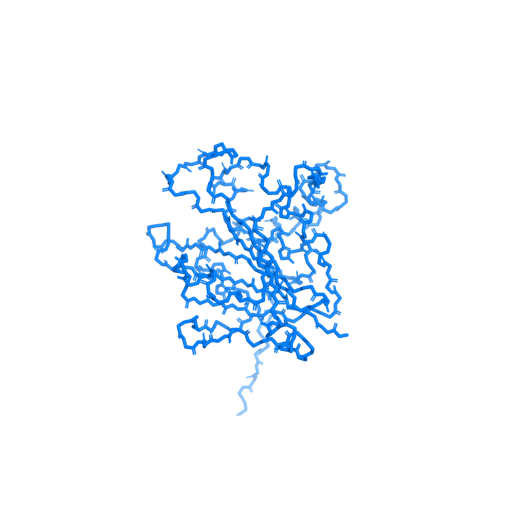05 1.343 6.797 1.00 98.19 110 ASP A CA 1
ATOM 872 C C . ASP A 1 110 ? -1.834 1.228 6.031 1.00 98.19 110 ASP A C 1
ATOM 874 O O . ASP A 1 110 ? -2.906 1.336 6.635 1.00 98.19 110 ASP A O 1
ATOM 878 N N . VAL A 1 111 ? -1.790 0.922 4.730 1.00 98.44 111 VAL A N 1
ATOM 879 C CA . VAL A 1 111 ? -2.999 0.727 3.911 1.00 98.44 111 VAL A CA 1
ATOM 880 C C . VAL A 1 111 ? -3.807 -0.482 4.385 1.00 98.44 111 VAL A C 1
ATOM 882 O O . VAL A 1 111 ? -5.023 -0.384 4.570 1.00 98.44 111 VAL A O 1
ATOM 885 N N . MET A 1 112 ? -3.159 -1.626 4.616 1.00 98.12 112 MET A N 1
ATOM 886 C CA . MET A 1 112 ? -3.845 -2.849 5.042 1.00 98.12 112 MET A CA 1
ATOM 887 C C . MET A 1 112 ? -4.435 -2.710 6.453 1.00 98.12 112 MET A C 1
ATOM 889 O O . MET A 1 112 ? -5.577 -3.120 6.687 1.00 98.12 112 MET A O 1
ATOM 893 N N . ARG A 1 113 ? -3.713 -2.082 7.390 1.00 97.44 113 ARG A N 1
ATOM 894 C CA . ARG A 1 113 ? -4.227 -1.796 8.737 1.00 97.44 113 ARG A CA 1
ATOM 895 C C . ARG A 1 113 ? -5.408 -0.833 8.673 1.00 97.44 113 ARG A C 1
ATOM 897 O O . ARG A 1 113 ? -6.417 -1.090 9.325 1.00 97.44 113 ARG A O 1
ATOM 904 N N . ALA A 1 114 ? -5.324 0.219 7.854 1.00 97.81 114 ALA A N 1
ATOM 905 C CA . ALA A 1 114 ? -6.415 1.176 7.660 1.00 97.81 114 ALA A CA 1
ATOM 906 C C . ALA A 1 114 ? -7.655 0.518 7.054 1.00 97.81 114 ALA A C 1
ATOM 908 O O . ALA A 1 114 ? -8.775 0.858 7.425 1.00 97.81 114 ALA A O 1
ATOM 909 N N . TYR A 1 115 ? -7.464 -0.466 6.175 1.00 98.06 115 TYR A N 1
ATOM 910 C CA . TYR A 1 115 ? -8.559 -1.243 5.604 1.00 98.06 115 TYR A CA 1
ATOM 911 C C . TYR A 1 115 ? -9.238 -2.185 6.611 1.00 98.06 115 TYR A C 1
ATOM 913 O O . TYR A 1 115 ? -10.381 -2.592 6.389 1.00 98.06 115 TYR A O 1
ATOM 921 N N . GLY A 1 116 ? -8.565 -2.511 7.719 1.00 96.88 116 GLY A N 1
ATOM 922 C CA . GLY A 1 116 ? -9.074 -3.382 8.778 1.00 96.88 116 GLY A CA 1
ATOM 923 C C . GLY A 1 116 ? -8.493 -4.796 8.775 1.00 96.88 116 GLY A C 1
ATOM 924 O O . GLY A 1 116 ? -9.131 -5.704 9.305 1.00 96.88 116 GLY A O 1
ATOM 925 N N . VAL A 1 117 ? -7.314 -5.017 8.180 1.00 95.94 117 VAL A N 1
ATOM 926 C CA . VAL A 1 117 ? -6.628 -6.316 8.274 1.00 95.94 117 VAL A CA 1
ATOM 927 C C . VAL A 1 117 ? -6.138 -6.534 9.714 1.00 95.94 117 VAL A C 1
ATOM 929 O O . VAL A 1 117 ? -5.332 -5.740 10.210 1.00 95.94 117 VAL A O 1
ATOM 932 N N . PRO A 1 118 ? -6.607 -7.585 10.411 1.00 91.62 118 PRO A N 1
ATOM 933 C CA . PRO A 1 118 ? -6.200 -7.845 11.786 1.00 91.62 118 PRO A CA 1
ATOM 934 C C . PRO A 1 118 ? -4.795 -8.456 11.842 1.00 91.62 118 PRO A C 1
ATOM 936 O O . PRO A 1 118 ? -4.364 -9.128 10.909 1.00 91.62 118 PRO A O 1
ATOM 939 N N . ASN A 1 119 ? -4.109 -8.277 12.975 1.00 89.94 119 ASN A N 1
ATOM 940 C CA . ASN A 1 119 ? -2.874 -8.995 13.325 1.00 89.94 119 ASN A CA 1
ATOM 941 C C . ASN A 1 119 ? -1.743 -8.932 12.280 1.00 89.94 119 ASN A C 1
ATOM 943 O O . ASN A 1 119 ? -0.971 -9.878 12.157 1.00 89.94 119 ASN A O 1
ATOM 947 N N . LEU A 1 120 ? -1.623 -7.829 11.534 1.00 93.88 120 LEU A N 1
ATOM 948 C CA . LEU A 1 120 ? -0.506 -7.647 10.602 1.00 93.88 120 LEU A CA 1
ATOM 949 C C . LEU A 1 120 ? 0.854 -7.721 11.328 1.00 93.88 120 LEU A C 1
ATOM 951 O O . LEU A 1 120 ? 0.995 -7.106 12.392 1.00 93.88 120 LEU A O 1
ATOM 955 N N . PRO A 1 121 ? 1.866 -8.399 10.767 1.00 94.12 121 PRO A N 1
ATOM 956 C CA . PRO A 1 121 ? 3.224 -8.317 11.285 1.00 94.12 121 PRO A CA 1
ATOM 957 C C . PRO A 1 121 ? 3.708 -6.865 11.215 1.00 94.12 121 PRO A C 1
ATOM 959 O O . PRO A 1 121 ? 3.466 -6.163 10.231 1.00 94.12 121 PRO A O 1
ATOM 962 N N . VAL A 1 122 ? 4.334 -6.391 12.290 1.00 93.69 122 VAL A N 1
ATOM 963 C CA . VAL A 1 122 ? 4.862 -5.025 12.367 1.00 93.69 122 VAL A CA 1
ATOM 964 C C . VAL A 1 122 ? 6.117 -4.935 11.481 1.00 93.69 122 VAL A C 1
ATOM 966 O O . VAL A 1 122 ? 6.985 -5.797 11.621 1.00 93.69 122 VAL A O 1
ATOM 969 N N . PRO A 1 123 ? 6.218 -3.945 10.571 1.00 94.12 123 PRO A N 1
ATOM 970 C CA . PRO A 1 123 ? 7.352 -3.754 9.661 1.00 94.12 123 PRO A CA 1
ATOM 971 C C . PRO A 1 123 ? 8.733 -3.890 10.299 1.00 94.12 123 PRO A C 1
ATOM 973 O O . PRO A 1 123 ? 9.634 -4.523 9.758 1.00 94.12 123 PRO A O 1
ATOM 976 N N . GLU A 1 124 ? 8.896 -3.328 11.487 1.00 92.81 124 GLU A N 1
ATOM 977 C CA . GLU A 1 124 ? 10.166 -3.277 12.196 1.00 92.81 124 GLU A CA 1
ATOM 978 C C . GLU A 1 124 ? 10.612 -4.640 12.756 1.00 92.81 124 GLU A C 1
ATOM 980 O O . GLU A 1 124 ? 11.774 -4.793 13.130 1.00 92.81 124 GLU A O 1
ATOM 985 N N . HIS A 1 125 ? 9.718 -5.634 12.818 1.00 92.69 125 HIS A N 1
ATOM 986 C CA . HIS A 1 125 ? 10.042 -6.995 13.267 1.00 92.69 125 HIS A CA 1
ATOM 987 C C . HIS A 1 125 ? 10.548 -7.890 12.133 1.00 92.69 125 HIS A C 1
ATOM 989 O O . HIS A 1 125 ? 11.284 -8.839 12.391 1.00 92.69 125 HIS A O 1
ATOM 995 N N . GLU A 1 126 ? 10.185 -7.583 10.888 1.00 94.12 126 GLU A N 1
ATOM 996 C CA . GLU A 1 126 ? 10.680 -8.257 9.689 1.00 94.12 126 GLU A CA 1
ATOM 997 C C . GLU A 1 126 ? 10.819 -7.226 8.570 1.00 94.12 126 GLU A C 1
ATOM 999 O O . GLU A 1 126 ? 9.860 -6.895 7.874 1.00 94.12 126 GLU A O 1
ATOM 1004 N N . ILE A 1 127 ? 12.034 -6.700 8.430 1.00 93.69 127 ILE A N 1
ATOM 1005 C CA . ILE A 1 127 ? 12.332 -5.578 7.538 1.00 93.69 127 ILE A CA 1
ATOM 1006 C C . ILE A 1 127 ? 12.471 -5.995 6.070 1.00 93.69 127 ILE A C 1
ATOM 1008 O O . ILE A 1 127 ? 12.536 -5.126 5.203 1.00 93.69 127 ILE A O 1
ATOM 1012 N N . LEU A 1 128 ? 12.575 -7.298 5.773 1.00 95.81 128 LEU A N 1
ATOM 1013 C CA . LEU A 1 128 ? 12.721 -7.792 4.405 1.00 95.81 128 LEU A CA 1
ATOM 1014 C C . LEU A 1 128 ? 11.332 -7.993 3.781 1.00 95.81 128 LEU A C 1
ATOM 1016 O O . LEU A 1 128 ? 10.609 -8.898 4.208 1.00 95.81 128 LEU A O 1
ATOM 1020 N N . PRO A 1 129 ? 10.946 -7.235 2.734 1.00 96.94 129 PRO A N 1
ATOM 1021 C CA . PRO A 1 129 ? 9.584 -7.287 2.200 1.00 96.94 129 PRO A CA 1
ATOM 1022 C C . PRO A 1 129 ? 9.132 -8.680 1.756 1.00 96.94 129 PRO A C 1
ATOM 1024 O O . PRO A 1 129 ? 7.980 -9.051 1.981 1.00 96.94 129 PRO A O 1
ATOM 1027 N N . ALA A 1 130 ? 10.030 -9.485 1.175 1.00 97.38 130 ALA A N 1
ATOM 1028 C CA . ALA A 1 130 ? 9.697 -10.855 0.789 1.00 97.38 130 ALA A CA 1
ATOM 1029 C C . ALA A 1 130 ? 9.376 -11.751 1.996 1.00 97.38 130 ALA A C 1
ATOM 1031 O O . ALA A 1 130 ? 8.433 -12.537 1.928 1.00 97.38 130 ALA A O 1
ATOM 1032 N N . ARG A 1 131 ? 10.121 -11.621 3.102 1.00 97.19 131 ARG A N 1
ATOM 1033 C CA . ARG A 1 131 ? 9.876 -12.391 4.331 1.00 97.19 131 ARG A CA 1
ATOM 1034 C C . ARG A 1 131 ? 8.647 -11.895 5.070 1.00 97.19 131 ARG A C 1
ATOM 1036 O O . ARG A 1 131 ? 7.82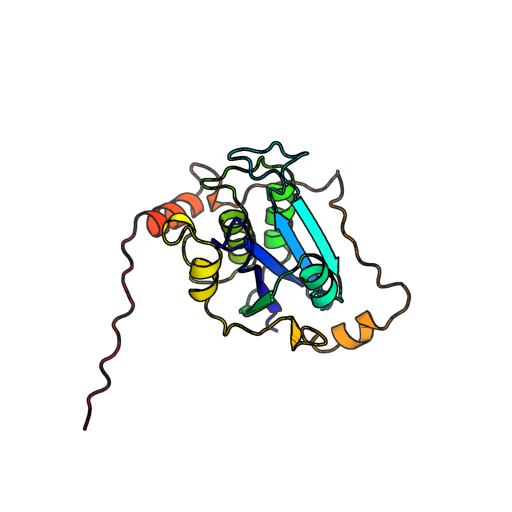8 -12.705 5.483 1.00 97.19 131 ARG A O 1
ATOM 1043 N N . TRP A 1 132 ? 8.462 -10.582 5.159 1.00 97.19 132 TRP A N 1
ATOM 1044 C CA . TRP A 1 132 ? 7.272 -9.998 5.770 1.00 97.19 132 TRP A CA 1
ATOM 1045 C C . TRP A 1 132 ? 5.991 -10.454 5.065 1.00 97.19 132 TRP A C 1
ATOM 1047 O O . TRP A 1 132 ? 5.019 -10.831 5.716 1.00 97.19 132 TRP A O 1
ATOM 1057 N N . PHE A 1 133 ? 6.012 -10.504 3.730 1.00 97.56 133 PHE A N 1
ATOM 1058 C CA . PHE A 1 133 ? 4.912 -11.040 2.933 1.00 97.56 133 PHE A CA 1
ATOM 1059 C C . PHE A 1 133 ? 4.584 -12.499 3.289 1.00 97.56 133 PHE A C 1
ATOM 1061 O O . PHE A 1 133 ? 3.413 -12.857 3.359 1.00 97.56 133 PHE A O 1
ATOM 1068 N N . GLU A 1 134 ? 5.583 -13.346 3.551 1.00 96.50 134 GLU A N 1
ATOM 1069 C CA . GLU A 1 134 ? 5.377 -14.747 3.956 1.00 96.50 134 GLU A CA 1
ATOM 1070 C C . GLU A 1 134 ? 4.692 -14.892 5.327 1.00 96.50 134 GLU A C 1
ATOM 1072 O O . GLU A 1 134 ? 4.092 -15.932 5.591 1.00 96.50 134 GLU A O 1
ATOM 1077 N N . LEU A 1 135 ? 4.741 -13.864 6.182 1.00 95.69 135 LEU A N 1
ATOM 1078 C CA . LEU A 1 135 ? 4.120 -13.858 7.514 1.00 95.69 135 LEU A CA 1
ATOM 1079 C C . LEU A 1 135 ? 2.642 -13.434 7.508 1.00 95.69 135 LEU A C 1
ATOM 1081 O O . LEU A 1 135 ? 1.978 -13.478 8.546 1.00 95.69 135 LEU A O 1
ATOM 1085 N N . LEU A 1 136 ? 2.123 -12.980 6.367 1.00 94.38 136 LEU A N 1
ATOM 1086 C CA . LEU A 1 136 ? 0.737 -12.547 6.234 1.00 94.38 136 LEU A CA 1
ATOM 1087 C C . LEU A 1 136 ? -0.250 -13.739 6.285 1.00 94.38 136 LEU A C 1
ATOM 1089 O O . LEU A 1 136 ? 0.108 -14.864 5.945 1.00 94.38 136 LEU A O 1
ATOM 1093 N N . PRO A 1 137 ? -1.514 -13.520 6.707 1.00 86.88 137 PRO A N 1
ATOM 1094 C CA . PRO A 1 137 ? -2.468 -14.598 7.000 1.00 86.88 137 PRO A CA 1
ATOM 1095 C C . PRO A 1 137 ? -3.105 -15.273 5.766 1.00 86.88 137 PRO A C 1
ATOM 1097 O O . PRO A 1 137 ? -4.109 -15.970 5.917 1.00 86.88 137 PRO A O 1
ATOM 1100 N N . GLY A 1 138 ? -2.589 -15.051 4.552 1.00 85.69 138 GLY A N 1
ATOM 1101 C CA . GLY A 1 138 ? -3.105 -15.651 3.318 1.00 85.69 138 GLY A CA 1
ATOM 1102 C C . GLY A 1 138 ? -2.126 -16.644 2.694 1.00 85.69 138 GLY A C 1
ATOM 1103 O O . GLY A 1 138 ? -0.924 -16.572 2.911 1.00 85.69 138 GLY A O 1
ATOM 1104 N N . ASP A 1 139 ? -2.622 -17.552 1.857 1.00 90.19 139 ASP A N 1
ATOM 1105 C CA . ASP A 1 139 ? -1.744 -18.451 1.102 1.00 90.19 139 ASP A CA 1
ATOM 1106 C C . ASP A 1 139 ? -1.161 -17.723 -0.121 1.00 90.19 139 ASP A C 1
ATOM 1108 O O . ASP A 1 139 ? -1.941 -17.228 -0.948 1.00 90.19 139 ASP A O 1
ATOM 1112 N N . PRO A 1 140 ? 0.176 -17.665 -0.296 1.00 93.62 140 PRO A N 1
ATOM 1113 C CA . PRO A 1 140 ? 0.785 -17.105 -1.496 1.00 93.62 140 PRO A CA 1
ATOM 1114 C C . PRO A 1 140 ? 0.276 -17.790 -2.764 1.00 93.62 140 PRO A C 1
ATOM 1116 O O . PRO A 1 140 ? 0.386 -19.005 -2.920 1.00 93.62 140 PRO A O 1
ATOM 1119 N N . GLN A 1 141 ? -0.230 -16.997 -3.700 1.00 93.69 141 GLN A N 1
ATOM 1120 C CA . GLN A 1 141 ? -0.632 -17.438 -5.029 1.00 93.69 141 GLN A CA 1
ATOM 1121 C C . GLN A 1 141 ? 0.292 -16.809 -6.077 1.00 93.69 141 GLN A C 1
ATOM 1123 O O . GLN A 1 141 ? 0.561 -15.607 -5.996 1.00 93.69 141 GLN A O 1
ATOM 1128 N N . PRO A 1 142 ? 0.771 -17.569 -7.075 1.00 93.38 142 PRO A N 1
ATOM 1129 C CA . PRO A 1 142 ? 1.53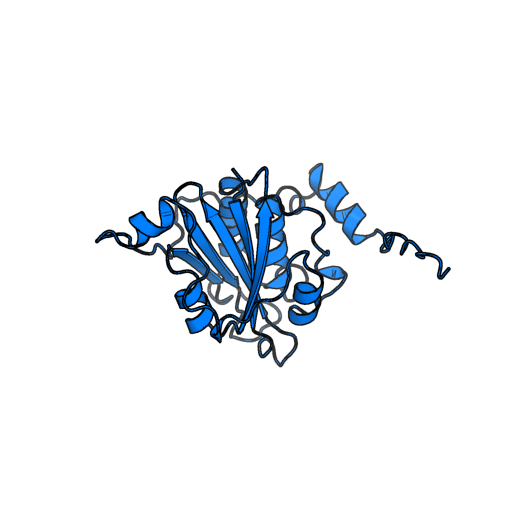3 -17.000 -8.180 1.00 93.38 142 PRO A CA 1
ATOM 1130 C C . PRO A 1 142 ? 0.647 -16.080 -9.031 1.00 93.38 142 PRO A C 1
ATOM 1132 O O . PRO A 1 142 ? -0.477 -16.436 -9.396 1.00 93.38 142 PRO A O 1
ATOM 1135 N N . LEU A 1 143 ? 1.163 -14.906 -9.396 1.00 90.56 143 LEU A N 1
ATOM 1136 C CA . LEU A 1 143 ? 0.448 -13.953 -10.247 1.00 90.56 143 LEU A CA 1
ATOM 1137 C C . LEU A 1 143 ? 0.461 -14.371 -11.730 1.00 90.56 143 LEU A C 1
ATOM 1139 O O . LEU A 1 143 ? -0.459 -14.027 -12.474 1.00 90.56 143 LEU A O 1
ATOM 1143 N N . GLU A 1 144 ? 1.463 -15.150 -12.150 1.00 77.69 144 GLU A N 1
ATOM 1144 C CA . GLU A 1 144 ? 1.591 -15.674 -13.520 1.00 77.69 144 GLU A CA 1
ATOM 1145 C C . GLU A 1 144 ? 0.516 -16.715 -13.867 1.00 77.69 144 GLU A C 1
ATOM 1147 O O . GLU A 1 144 ? 0.012 -16.735 -14.989 1.00 77.69 144 GLU A O 1
ATOM 1152 N N . ALA A 1 145 ? 0.109 -17.551 -12.904 1.00 59.31 145 ALA A N 1
ATOM 1153 C CA . ALA A 1 145 ? -0.920 -18.572 -13.125 1.00 59.31 145 ALA A CA 1
ATOM 1154 C C . ALA A 1 145 ? -2.348 -17.995 -13.107 1.00 59.31 145 ALA A C 1
ATOM 1156 O O . ALA A 1 145 ? -3.279 -18.588 -13.656 1.00 59.31 145 ALA A O 1
ATOM 1157 N N . ALA A 1 146 ? -2.541 -16.832 -12.480 1.00 60.25 146 ALA A N 1
ATOM 1158 C CA . ALA A 1 146 ? -3.837 -16.182 -12.392 1.00 60.25 146 ALA A CA 1
ATOM 1159 C C . ALA A 1 146 ? -4.096 -15.355 -13.659 1.00 60.25 146 ALA A C 1
ATOM 1161 O O . ALA A 1 146 ? -3.584 -14.245 -13.806 1.00 60.25 146 ALA A O 1
ATOM 1162 N N . THR A 1 147 ? -4.951 -15.837 -14.568 1.00 57.22 147 THR A N 1
ATOM 1163 C CA . THR A 1 147 ? -5.407 -15.035 -15.726 1.00 57.22 147 THR A CA 1
ATOM 1164 C C . THR A 1 147 ? -6.108 -13.754 -15.256 1.00 57.22 147 THR A C 1
ATOM 1166 O O . THR A 1 147 ? -5.963 -12.697 -15.869 1.00 57.22 147 THR A O 1
ATOM 1169 N N . THR A 1 148 ? -6.781 -13.829 -14.103 1.00 65.75 148 THR A N 1
ATOM 1170 C CA . THR A 1 148 ? -7.387 -12.712 -13.370 1.00 65.75 148 THR A CA 1
ATOM 1171 C C . THR A 1 148 ? -7.418 -13.036 -11.878 1.00 65.75 148 THR A C 1
ATOM 1173 O O . THR A 1 148 ? -7.772 -14.159 -11.520 1.00 65.75 148 THR A O 1
ATOM 1176 N N . ILE A 1 149 ? -7.164 -12.060 -11.003 1.00 75.06 149 ILE A N 1
ATOM 1177 C CA . ILE A 1 149 ? -7.611 -12.165 -9.606 1.00 75.06 149 ILE A CA 1
ATOM 1178 C C . ILE A 1 149 ? -9.145 -12.131 -9.650 1.00 75.06 149 ILE A C 1
ATOM 1180 O O . ILE A 1 149 ? -9.705 -11.147 -10.140 1.00 75.06 149 ILE A O 1
ATOM 1184 N N . PRO A 1 150 ? -9.846 -13.200 -9.233 1.00 68.25 150 PRO A N 1
ATOM 1185 C CA . PRO A 1 150 ? -11.256 -13.371 -9.564 1.00 68.25 150 PRO A CA 1
ATOM 1186 C C . PRO A 1 150 ? -12.102 -12.239 -8.972 1.00 68.25 150 PRO A C 1
ATOM 1188 O O . PRO A 1 150 ? -12.133 -12.037 -7.758 1.00 68.25 150 PRO A O 1
ATOM 1191 N N . LEU A 1 151 ? -12.804 -11.489 -9.822 1.00 69.00 151 LEU A N 1
ATOM 1192 C CA . LEU A 1 151 ? -13.811 -10.518 -9.390 1.00 69.00 151 LEU A CA 1
ATOM 1193 C C . LEU A 1 151 ? -15.046 -11.260 -8.864 1.00 69.00 151 LEU A C 1
ATOM 1195 O O . LEU A 1 151 ? -15.445 -12.280 -9.426 1.00 69.00 151 LEU A O 1
ATOM 1199 N N . ARG A 1 152 ? -15.688 -10.751 -7.807 1.00 70.00 152 ARG A N 1
ATOM 1200 C CA . ARG A 1 152 ? -16.886 -11.381 -7.227 1.00 70.00 152 ARG A CA 1
ATOM 1201 C C . ARG A 1 152 ? -18.180 -10.730 -7.713 1.00 70.00 152 ARG A C 1
ATOM 1203 O O . ARG A 1 152 ? -18.304 -9.509 -7.750 1.00 70.00 152 ARG A O 1
ATOM 1210 N N . GLY A 1 153 ? -19.180 -11.556 -8.026 1.00 65.38 153 GLY A N 1
ATOM 1211 C CA . GLY A 1 153 ? -20.556 -11.115 -8.285 1.00 65.38 153 GLY A CA 1
ATOM 1212 C C . GLY A 1 153 ? -20.670 -10.045 -9.378 1.00 65.38 153 GLY A C 1
ATOM 1213 O O . GLY A 1 153 ? -20.051 -10.154 -10.437 1.00 65.38 153 GLY A O 1
ATOM 1214 N N . LEU A 1 154 ? -21.449 -8.991 -9.110 1.00 60.06 154 LEU A N 1
ATOM 1215 C CA . LEU A 1 154 ? -21.728 -7.884 -10.040 1.00 60.06 154 LEU A CA 1
ATOM 1216 C C . LEU A 1 154 ? -20.471 -7.144 -10.538 1.00 60.06 154 LEU A C 1
ATOM 1218 O O . LEU A 1 154 ? -20.521 -6.512 -11.593 1.00 60.06 154 LEU A O 1
ATOM 1222 N N . ALA A 1 155 ? -19.343 -7.243 -9.829 1.00 60.78 155 ALA A N 1
ATOM 1223 C CA . ALA A 1 155 ? -18.065 -6.676 -10.258 1.00 60.78 155 ALA A CA 1
ATOM 1224 C C . ALA A 1 155 ? -17.585 -7.276 -11.588 1.00 60.78 155 ALA A C 1
ATOM 1226 O O . ALA A 1 155 ? -17.138 -6.552 -12.474 1.00 60.78 155 ALA A O 1
ATOM 1227 N N . SER A 1 156 ? -17.753 -8.593 -11.756 1.00 61.31 156 SER A N 1
ATOM 1228 C CA . SER A 1 156 ? -17.370 -9.311 -12.980 1.00 61.31 156 SER A CA 1
ATOM 1229 C C . SER A 1 156 ? -18.177 -8.873 -14.208 1.00 61.31 156 SER A C 1
ATOM 1231 O O . SER A 1 156 ? -17.662 -8.884 -15.323 1.00 61.31 156 SER A O 1
ATOM 1233 N N . LEU A 1 157 ? -19.428 -8.448 -13.999 1.00 61.19 157 LEU A N 1
ATOM 1234 C CA . LEU A 1 157 ? -20.302 -7.917 -15.045 1.00 61.19 157 LEU A CA 1
ATOM 1235 C C . LEU A 1 157 ? -19.937 -6.467 -15.387 1.00 61.19 157 LEU A C 1
ATOM 1237 O O . LEU A 1 157 ? -19.899 -6.107 -16.558 1.00 61.19 157 LEU A O 1
ATOM 1241 N N . ARG A 1 158 ? -19.617 -5.645 -14.379 1.00 63.81 158 ARG A N 1
ATOM 1242 C CA . ARG A 1 158 ? -19.238 -4.233 -14.567 1.00 63.81 158 ARG A CA 1
ATOM 1243 C C . ARG A 1 158 ? -17.886 -4.046 -15.242 1.00 63.81 158 ARG A C 1
ATOM 1245 O O . ARG A 1 158 ? -17.768 -3.152 -16.068 1.00 63.81 158 ARG A O 1
ATOM 1252 N N . ALA A 1 159 ? -16.910 -4.903 -14.949 1.00 59.12 159 ALA A N 1
ATOM 1253 C CA . ALA A 1 159 ? -15.606 -4.895 -15.616 1.00 59.12 159 ALA A CA 1
ATOM 1254 C C . ALA A 1 159 ? -15.692 -5.141 -17.136 1.00 59.12 159 ALA A C 1
ATOM 1256 O O . ALA A 1 159 ? -14.727 -4.912 -17.855 1.00 59.12 159 ALA A O 1
ATOM 1257 N N . ARG A 1 160 ? -16.838 -5.633 -17.628 1.00 63.53 160 ARG A N 1
ATOM 1258 C CA . ARG A 1 160 ? -17.104 -5.882 -19.052 1.00 63.53 160 ARG A CA 1
ATOM 1259 C C . ARG A 1 160 ? -17.868 -4.738 -19.727 1.00 63.53 160 ARG A C 1
ATOM 1261 O O . ARG A 1 160 ? -18.169 -4.844 -20.913 1.00 63.53 160 ARG A O 1
ATOM 1268 N N . LEU A 1 161 ? -18.227 -3.682 -18.991 1.00 61.84 161 LEU A N 1
ATOM 1269 C CA . LEU A 1 161 ? -18.956 -2.547 -19.549 1.00 61.84 161 LEU A CA 1
ATOM 1270 C C . LEU A 1 161 ? -17.990 -1.573 -20.246 1.00 61.84 161 LEU A C 1
ATOM 1272 O O . LEU A 1 161 ? -16.983 -1.186 -19.650 1.00 61.84 161 LEU A O 1
ATOM 1276 N N . PRO A 1 162 ? -18.303 -1.118 -21.474 1.00 51.34 162 PRO A N 1
ATOM 1277 C CA . PRO A 1 162 ? -17.563 -0.043 -22.127 1.00 51.34 162 PRO A CA 1
ATOM 1278 C C . PRO A 1 162 ? -17.539 1.213 -21.241 1.00 51.34 162 PRO A C 1
ATOM 1280 O O . PRO A 1 162 ? -18.581 1.626 -20.732 1.00 51.34 162 PRO A O 1
ATOM 1283 N N . GLY A 1 163 ? -16.362 1.814 -21.050 1.00 55.66 163 GLY A N 1
ATOM 1284 C CA . GLY A 1 163 ? -16.188 3.023 -20.233 1.00 55.66 163 GLY A CA 1
ATOM 1285 C C . GLY A 1 163 ? -15.834 2.786 -18.759 1.00 55.66 163 GLY A C 1
ATOM 1286 O O . GLY A 1 163 ? -15.750 3.748 -17.996 1.00 55.66 163 GLY A O 1
ATOM 1287 N N . SER A 1 164 ? -15.583 1.542 -18.328 1.00 63.09 164 SER A N 1
ATOM 1288 C CA . SER A 1 164 ? -14.954 1.273 -17.029 1.00 63.09 164 SER A CA 1
ATOM 1289 C C . SER A 1 164 ? -13.469 1.655 -17.068 1.00 63.09 164 SER A C 1
ATOM 1291 O O . SER A 1 164 ? -12.597 0.793 -17.141 1.00 63.09 164 SER A O 1
ATOM 1293 N N . HIS A 1 165 ? -13.182 2.953 -17.081 1.00 72.12 165 HIS A N 1
ATOM 1294 C CA . HIS A 1 165 ? -11.813 3.445 -17.093 1.00 72.12 165 HIS A CA 1
ATOM 1295 C C . HIS A 1 165 ? -11.140 3.190 -15.744 1.00 72.12 165 HIS A C 1
ATOM 1297 O O . HIS A 1 165 ? -11.763 3.298 -14.673 1.00 72.12 165 HIS A O 1
ATOM 1303 N N . ASP A 1 166 ? -9.870 2.820 -15.835 1.00 86.38 166 ASP A N 1
ATOM 1304 C CA . ASP A 1 166 ? -8.945 2.848 -14.719 1.00 86.38 166 ASP A CA 1
ATOM 1305 C C . ASP A 1 166 ? -8.658 4.308 -14.368 1.00 86.38 166 ASP A C 1
ATOM 1307 O O . ASP A 1 166 ? -8.561 5.159 -15.252 1.00 86.38 166 ASP A O 1
ATOM 1311 N N . ASP A 1 167 ? -8.587 4.594 -13.075 1.00 89.81 167 ASP A N 1
ATOM 1312 C CA . ASP A 1 167 ? -8.314 5.931 -12.556 1.00 89.81 167 ASP A CA 1
ATOM 1313 C C . ASP A 1 167 ? -7.076 5.852 -11.672 1.00 89.81 167 ASP A C 1
ATOM 1315 O O . ASP A 1 167 ? -7.141 5.328 -10.556 1.00 89.81 167 ASP A O 1
ATOM 1319 N N . CYS A 1 168 ? -5.943 6.278 -12.225 1.00 92.75 168 CYS A N 1
ATOM 1320 C CA . CYS A 1 168 ? -4.638 6.161 -11.586 1.00 92.75 168 CYS A CA 1
ATOM 1321 C C . CYS A 1 168 ? -4.121 7.488 -11.006 1.00 92.75 168 CYS A C 1
ATOM 1323 O O . CYS A 1 168 ? -2.990 7.548 -10.527 1.00 92.75 168 CYS A O 1
ATOM 1325 N N . ASP A 1 169 ? -4.953 8.531 -11.004 1.00 92.38 169 ASP A N 1
ATOM 1326 C CA . ASP A 1 169 ? -4.595 9.831 -10.453 1.00 92.38 169 ASP A CA 1
ATOM 1327 C C . ASP A 1 169 ? -5.229 10.034 -9.074 1.00 92.38 169 ASP A C 1
ATOM 1329 O O . ASP A 1 169 ? -6.378 9.677 -8.810 1.00 92.38 169 ASP A O 1
ATOM 1333 N N . ILE A 1 170 ? -4.482 10.667 -8.170 1.00 93.56 170 ILE A N 1
ATOM 1334 C CA . ILE A 1 170 ? -5.045 11.178 -6.920 1.00 93.56 170 ILE A CA 1
ATOM 1335 C C . ILE A 1 170 ? -5.514 12.610 -7.179 1.00 93.56 170 ILE A C 1
ATOM 1337 O O . ILE A 1 170 ? -4.689 13.459 -7.529 1.00 93.56 170 ILE A O 1
ATOM 1341 N N . PRO A 1 171 ? -6.801 12.937 -6.955 1.00 92.56 171 PRO A N 1
ATOM 1342 C CA . PRO A 1 171 ? -7.268 14.307 -7.087 1.00 92.56 171 PRO A CA 1
ATOM 1343 C C . PRO A 1 171 ? -6.452 15.252 -6.201 1.00 92.56 171 PRO A C 1
ATOM 1345 O O . PRO A 1 171 ? -6.297 15.011 -5.001 1.00 92.56 171 PRO A O 1
ATOM 1348 N N . ALA A 1 172 ? -5.989 16.374 -6.758 1.00 90.50 172 ALA A N 1
ATOM 1349 C CA . ALA A 1 172 ? -5.222 17.373 -6.005 1.00 90.50 172 ALA A CA 1
ATOM 1350 C C . ALA A 1 172 ? -5.980 17.896 -4.766 1.00 90.50 172 ALA A C 1
ATOM 1352 O O . ALA A 1 172 ? -5.372 18.276 -3.769 1.00 90.50 172 ALA A O 1
ATOM 1353 N N . THR A 1 173 ? -7.315 17.870 -4.809 1.00 92.94 173 THR A N 1
ATOM 1354 C CA . THR A 1 173 ? -8.208 18.287 -3.720 1.00 92.94 173 THR A CA 1
ATOM 1355 C C . THR A 1 173 ? -8.421 17.228 -2.639 1.00 92.94 173 THR A C 1
ATOM 1357 O O . THR A 1 173 ? -9.099 17.515 -1.656 1.00 92.94 173 THR A O 1
ATOM 1360 N N . ALA A 1 174 ? -7.909 16.004 -2.800 1.00 92.88 174 ALA A N 1
ATOM 1361 C CA . ALA A 1 174 ? -8.056 14.970 -1.782 1.00 92.88 174 ALA A CA 1
ATOM 1362 C C . ALA A 1 174 ? -7.357 15.400 -0.480 1.00 92.88 174 ALA A C 1
ATOM 1364 O O . ALA A 1 174 ? -6.303 16.041 -0.502 1.00 92.88 174 ALA A O 1
ATOM 1365 N N . THR A 1 175 ? -7.922 15.061 0.673 1.00 91.25 175 THR A N 1
ATOM 1366 C CA . THR A 1 175 ? -7.297 15.376 1.963 1.00 91.25 175 THR A CA 1
ATOM 1367 C C . THR A 1 175 ? -6.335 14.258 2.350 1.00 91.25 175 THR A C 1
ATOM 1369 O O . THR A 1 175 ? -6.718 13.094 2.370 1.00 91.25 175 THR A O 1
ATOM 1372 N N . ALA A 1 176 ? -5.090 14.613 2.666 1.00 91.38 176 ALA A N 1
ATOM 1373 C CA . ALA A 1 176 ? -4.064 13.683 3.135 1.00 91.38 176 ALA A CA 1
ATOM 1374 C C . ALA A 1 176 ? -4.016 13.670 4.662 1.00 91.38 176 ALA A C 1
ATOM 1376 O O . ALA A 1 176 ? -3.198 14.361 5.272 1.00 91.38 176 ALA A O 1
ATOM 1377 N N . THR A 1 177 ? -4.916 12.909 5.275 1.00 92.12 177 THR A N 1
ATOM 1378 C CA . THR A 1 177 ? -4.938 12.745 6.730 1.00 92.12 177 THR A CA 1
ATOM 1379 C C . THR A 1 177 ? -4.023 11.582 7.122 1.00 92.12 177 THR A C 1
ATOM 1381 O O . THR A 1 177 ? -4.209 10.487 6.593 1.00 92.12 177 THR A O 1
ATOM 1384 N N . PRO A 1 178 ? -3.051 11.773 8.034 1.00 94.50 178 PRO A N 1
ATOM 1385 C CA . PRO A 1 178 ? -2.223 10.672 8.513 1.00 94.50 178 PRO A CA 1
ATOM 1386 C C . PRO A 1 178 ? -3.077 9.585 9.180 1.00 94.50 178 PRO A C 1
ATOM 1388 O O . PRO A 1 178 ? -4.024 9.918 9.903 1.00 94.50 178 PRO A O 1
ATOM 1391 N N . PRO A 1 179 ? -2.728 8.296 9.013 1.00 94.75 179 PRO A N 1
ATOM 1392 C CA . PRO A 1 179 ? -3.343 7.228 9.782 1.00 94.75 179 PRO A CA 1
ATOM 1393 C C . PRO A 1 179 ? -3.228 7.498 11.292 1.00 94.75 179 PRO A C 1
ATOM 1395 O O . PRO A 1 179 ? -2.186 7.987 11.740 1.00 94.75 179 PRO A O 1
ATOM 1398 N N . PRO A 1 180 ? -4.239 7.149 12.110 1.00 94.06 180 PRO A N 1
ATOM 1399 C CA . PRO A 1 180 ? -4.261 7.510 13.528 1.00 94.06 180 PRO A CA 1
ATOM 1400 C C . PRO A 1 180 ? -3.039 7.052 14.335 1.00 94.06 180 PRO A C 1
ATOM 1402 O O . PRO A 1 180 ? -2.648 7.730 15.276 1.00 94.06 180 PRO A O 1
ATOM 1405 N N . TRP A 1 181 ? -2.411 5.928 13.977 1.00 94.06 181 TRP A N 1
ATOM 1406 C CA . TRP A 1 181 ? -1.207 5.420 14.652 1.00 94.06 181 TRP A CA 1
ATOM 1407 C C . TRP A 1 181 ? 0.101 6.084 14.206 1.00 94.06 181 TRP A C 1
ATOM 1409 O O . TRP A 1 181 ? 1.139 5.837 14.810 1.00 94.06 181 TRP A O 1
ATOM 1419 N N . ARG A 1 182 ? 0.072 6.917 13.161 1.00 93.62 182 ARG A N 1
ATOM 1420 C CA . ARG A 1 182 ? 1.208 7.747 12.729 1.00 93.62 182 ARG A CA 1
ATOM 1421 C C . ARG A 1 182 ? 1.133 9.169 13.311 1.00 93.62 182 ARG A C 1
ATOM 1423 O O . ARG A 1 182 ? 1.986 10.000 13.009 1.00 93.62 182 ARG A O 1
ATOM 1430 N N . VAL A 1 183 ? 0.126 9.466 14.141 1.00 93.38 183 VAL A N 1
ATOM 1431 C CA . VAL A 1 183 ? -0.046 10.761 14.816 1.00 93.38 183 VAL A CA 1
ATOM 1432 C C . VAL A 1 183 ? 0.425 10.661 16.262 1.00 93.38 183 VAL A C 1
ATOM 1434 O O . VAL A 1 183 ? -0.178 9.959 17.071 1.00 93.38 183 VAL A O 1
ATOM 1437 N N . LYS A 1 184 ? 1.468 11.420 16.605 1.00 90.50 184 LYS A N 1
ATOM 1438 C CA . LYS A 1 184 ? 2.005 11.454 17.967 1.00 90.50 184 LYS A CA 1
ATOM 1439 C C . LYS A 1 184 ? 0.962 11.931 18.983 1.00 90.50 184 LYS A C 1
ATOM 1441 O O . LYS A 1 184 ? 0.334 12.970 18.792 1.00 90.50 184 LYS A O 1
ATOM 1446 N N . GLY A 1 185 ? 0.820 11.199 20.082 1.00 87.94 185 GLY A N 1
ATOM 1447 C CA . GLY A 1 185 ? -0.140 11.422 21.159 1.00 87.94 185 GLY A CA 1
ATOM 1448 C C . GLY A 1 185 ? -1.550 10.895 20.879 1.00 87.94 185 GLY A C 1
ATOM 1449 O O . GLY A 1 185 ? -2.421 11.044 21.735 1.00 87.94 185 GLY A O 1
ATOM 1450 N N . ALA A 1 186 ? -1.812 10.298 19.711 1.00 87.62 186 ALA A N 1
ATOM 1451 C CA . ALA A 1 186 ? -3.119 9.720 19.421 1.00 87.62 186 ALA A CA 1
ATOM 1452 C C . ALA A 1 186 ? -3.310 8.384 20.168 1.00 87.62 186 ALA A C 1
ATOM 1454 O O . ALA A 1 186 ? -2.360 7.612 20.285 1.00 87.62 186 ALA A O 1
ATOM 1455 N N . PRO A 1 187 ? -4.537 8.025 20.597 1.00 84.50 187 PRO A N 1
ATOM 1456 C CA . PRO A 1 187 ? -4.788 6.750 21.282 1.00 84.50 187 PRO A CA 1
ATOM 1457 C C . PRO A 1 187 ? -4.305 5.510 20.509 1.00 84.50 187 PRO A C 1
ATOM 1459 O O . PRO A 1 187 ? -3.863 4.533 21.103 1.00 84.50 187 PRO A O 1
ATOM 1462 N N . HIS A 1 188 ? -4.347 5.559 19.175 1.00 86.19 188 HIS A N 1
ATOM 1463 C CA . HIS A 1 188 ? -3.894 4.467 18.310 1.00 86.19 188 HIS A CA 1
ATOM 1464 C C . HIS A 1 188 ? -2.367 4.396 18.136 1.00 86.19 188 HIS A C 1
ATOM 1466 O O . HIS A 1 188 ? -1.867 3.369 17.672 1.00 86.19 188 HIS A O 1
ATOM 1472 N N . GLU A 1 189 ? -1.624 5.450 18.492 1.00 88.62 189 GLU A N 1
ATOM 1473 C CA . GLU A 1 189 ? -0.157 5.406 18.539 1.00 88.62 189 GLU A CA 1
ATOM 1474 C C . GLU A 1 189 ? 0.295 4.436 19.631 1.00 88.62 189 GLU A C 1
ATOM 1476 O O . GLU A 1 189 ? 1.174 3.619 19.384 1.00 88.62 189 GLU A O 1
ATOM 1481 N N . GLN A 1 190 ? -0.344 4.460 20.805 1.00 85.50 190 GLN A N 1
ATOM 1482 C CA . GLN A 1 190 ? 0.029 3.576 21.907 1.00 85.50 190 GLN A CA 1
ATOM 1483 C C . GLN A 1 190 ? -0.129 2.094 21.534 1.00 85.50 190 GLN A C 1
ATOM 1485 O O . GLN A 1 190 ? 0.805 1.332 21.744 1.00 85.50 190 GLN A O 1
ATOM 1490 N N . ASP A 1 191 ? -1.241 1.699 20.901 1.00 86.56 191 ASP A N 1
ATOM 1491 C CA . ASP A 1 191 ? -1.426 0.330 20.377 1.00 86.56 191 ASP A CA 1
ATOM 1492 C C . ASP A 1 191 ? -0.316 -0.060 19.384 1.00 86.56 191 ASP A C 1
ATOM 1494 O O . ASP A 1 191 ? 0.201 -1.176 19.409 1.00 86.56 191 ASP A O 1
ATOM 1498 N N . PHE A 1 192 ? 0.093 0.866 18.511 1.00 86.62 192 PHE A N 1
ATOM 1499 C CA . PHE A 1 192 ? 1.199 0.614 17.588 1.00 86.62 192 PHE A CA 1
ATOM 1500 C C . PHE A 1 192 ? 2.538 0.459 18.314 1.00 86.62 192 PHE A C 1
ATOM 1502 O O . PHE A 1 192 ? 3.266 -0.487 18.029 1.00 86.62 192 PHE A O 1
ATOM 1509 N N . LEU A 1 193 ? 2.841 1.337 19.271 1.00 86.62 193 LEU A N 1
ATOM 1510 C CA . LEU A 1 193 ? 4.061 1.268 20.075 1.00 86.62 193 LEU A CA 1
ATOM 1511 C C . LEU A 1 193 ? 4.107 -0.003 20.926 1.00 86.62 193 LEU A C 1
ATOM 1513 O O . LEU A 1 193 ? 5.155 -0.628 21.025 1.00 86.62 193 LEU A O 1
ATOM 1517 N N . GLU A 1 194 ? 2.986 -0.427 21.501 1.00 87.06 194 GLU A N 1
ATOM 1518 C CA . GLU A 1 194 ? 2.892 -1.684 22.246 1.00 87.06 194 GLU A CA 1
ATOM 1519 C C . GLU A 1 194 ? 3.156 -2.889 21.341 1.00 87.06 194 GLU A C 1
ATOM 1521 O O . GLU A 1 194 ? 3.884 -3.798 21.732 1.00 87.06 194 GLU A O 1
ATOM 1526 N N . ARG A 1 195 ? 2.640 -2.884 20.107 1.00 86.00 195 ARG A N 1
ATOM 1527 C CA . ARG A 1 195 ? 2.943 -3.928 19.117 1.00 86.00 195 ARG A CA 1
ATOM 1528 C C . ARG A 1 195 ? 4.389 -3.881 18.638 1.00 86.00 195 ARG A C 1
ATOM 1530 O O . ARG A 1 195 ? 4.959 -4.934 18.395 1.00 86.00 195 ARG A O 1
ATOM 1537 N N . LEU A 1 196 ? 4.975 -2.694 18.519 1.00 85.69 196 LEU A N 1
ATOM 1538 C CA . LEU A 1 196 ? 6.375 -2.502 18.150 1.00 85.69 196 LEU A CA 1
ATOM 1539 C C . LEU A 1 196 ? 7.329 -2.997 19.250 1.00 85.69 196 LEU A C 1
ATOM 1541 O O . LEU A 1 196 ? 8.339 -3.628 18.949 1.00 85.69 196 LEU A O 1
ATOM 1545 N N . LEU A 1 197 ? 7.004 -2.724 20.517 1.00 86.25 197 LEU A N 1
ATOM 1546 C CA . LEU A 1 197 ? 7.821 -3.065 21.689 1.00 86.25 197 LEU A CA 1
ATOM 1547 C C . LEU A 1 197 ? 7.549 -4.472 22.237 1.00 86.25 197 LEU A C 1
ATOM 1549 O O . LEU A 1 197 ? 8.368 -5.010 22.982 1.00 86.25 197 LEU A O 1
ATOM 1553 N N . GLY A 1 198 ? 6.394 -5.054 21.923 1.00 76.25 198 GLY A N 1
ATOM 1554 C CA . GLY A 1 198 ? 6.006 -6.375 22.390 1.00 76.25 198 GLY A CA 1
ATOM 1555 C C . GLY A 1 198 ? 6.837 -7.471 21.730 1.00 76.25 198 GLY A C 1
ATOM 1556 O O . GLY A 1 198 ? 6.799 -7.636 20.513 1.00 76.25 198 GLY A O 1
ATOM 1557 N N . GLU A 1 199 ? 7.540 -8.266 22.542 1.00 55.59 199 GLU A N 1
ATOM 1558 C CA . GLU A 1 199 ? 8.072 -9.564 22.119 1.00 55.59 199 GLU A CA 1
ATOM 1559 C C . GLU A 1 199 ? 6.934 -10.385 21.502 1.00 55.59 199 GLU A C 1
ATOM 1561 O O . GLU A 1 199 ? 5.831 -10.420 22.059 1.00 55.59 199 GLU A O 1
ATOM 1566 N N . HIS A 1 200 ? 7.195 -11.062 20.379 1.00 49.28 200 HIS A N 1
ATOM 1567 C CA . HIS A 1 200 ? 6.318 -12.093 19.832 1.00 49.28 200 HIS A CA 1
ATOM 1568 C C . HIS A 1 200 ? 5.889 -13.048 20.958 1.00 49.28 200 HIS A C 1
ATOM 1570 O O . HIS A 1 200 ? 6.557 -14.041 21.245 1.00 49.28 200 HIS A O 1
ATOM 1576 N N . ARG A 1 201 ? 4.728 -12.805 21.576 1.00 44.34 201 ARG A N 1
ATOM 1577 C CA . ARG A 1 201 ? 3.987 -13.852 22.273 1.00 44.34 201 ARG A CA 1
ATOM 1578 C C . ARG A 1 201 ? 3.449 -14.750 21.177 1.00 44.34 201 ARG A C 1
ATOM 1580 O O . ARG A 1 201 ? 2.303 -14.622 20.754 1.00 44.34 201 ARG A O 1
ATOM 1587 N N . GLY A 1 202 ? 4.340 -15.604 20.675 1.00 38.94 202 GLY A N 1
ATOM 1588 C CA . GLY A 1 202 ? 3.998 -16.730 19.838 1.00 38.94 202 GLY A CA 1
ATOM 1589 C C . GLY A 1 202 ? 2.797 -17.406 20.470 1.00 38.94 202 GLY A C 1
ATOM 1590 O O . GLY A 1 202 ? 2.787 -17.726 21.661 1.00 38.94 202 GLY A O 1
ATOM 1591 N N . THR A 1 203 ? 1.745 -17.546 19.682 1.00 37.44 203 THR A N 1
ATOM 1592 C CA . THR A 1 203 ? 0.632 -18.412 20.032 1.00 37.44 203 THR A CA 1
ATOM 1593 C C . THR A 1 203 ? 1.241 -19.766 20.411 1.00 37.44 203 THR A C 1
ATOM 1595 O O . THR A 1 203 ? 2.071 -20.268 19.647 1.00 37.44 203 THR A O 1
ATOM 1598 N N . PRO A 1 204 ? 0.924 -20.354 21.578 1.00 35.91 204 PRO A N 1
ATOM 1599 C CA . PRO A 1 204 ? 1.459 -21.660 21.913 1.00 35.91 204 PRO A CA 1
ATOM 1600 C C . PRO A 1 204 ? 1.014 -22.638 20.827 1.00 35.91 204 PRO A C 1
ATOM 1602 O O . PRO A 1 204 ? -0.184 -22.810 20.584 1.00 35.91 204 PRO A O 1
ATOM 1605 N N . VAL A 1 205 ? 1.992 -23.250 20.156 1.00 38.97 205 VAL A N 1
ATOM 1606 C CA . VAL A 1 205 ? 1.778 -24.445 19.346 1.00 38.97 205 VAL A CA 1
ATOM 1607 C C . VAL A 1 205 ? 1.103 -25.438 20.278 1.00 38.97 205 VAL A C 1
ATOM 1609 O O . VAL A 1 205 ? 1.696 -25.898 21.252 1.00 38.97 205 VAL A O 1
ATOM 1612 N N . THR A 1 206 ? -0.179 -25.700 20.038 1.00 42.09 206 THR A N 1
ATOM 1613 C CA . THR A 1 206 ? -0.871 -26.778 20.729 1.00 42.09 206 THR A CA 1
ATOM 1614 C C . THR A 1 206 ? -0.241 -28.065 20.235 1.00 42.09 206 THR A C 1
ATOM 1616 O O . THR A 1 206 ? -0.455 -28.496 19.103 1.00 42.09 206 THR A O 1
ATOM 1619 N N . ASP A 1 207 ? 0.600 -28.626 21.093 1.00 42.22 207 ASP A N 1
ATOM 1620 C CA . ASP A 1 207 ? 1.182 -29.945 20.956 1.00 42.22 207 ASP A CA 1
ATOM 1621 C C . ASP A 1 207 ? 0.024 -30.951 20.917 1.00 42.22 207 ASP A C 1
ATOM 1623 O O . ASP A 1 207 ? -0.538 -31.352 21.941 1.00 42.22 207 ASP A O 1
ATOM 1627 N N . LYS A 1 208 ? -0.437 -31.282 19.705 1.00 41.44 208 LYS A N 1
ATOM 1628 C CA . LYS A 1 208 ? -1.343 -32.408 19.508 1.00 41.44 208 LYS A CA 1
ATOM 1629 C C . LYS A 1 208 ? -0.528 -33.666 19.748 1.00 41.44 208 LYS A C 1
ATOM 1631 O O . LYS A 1 208 ? 0.163 -34.164 18.863 1.00 41.44 208 LYS A O 1
ATOM 1636 N N . GLN A 1 209 ? -0.648 -34.124 20.988 1.00 39.66 209 GLN A N 1
ATOM 1637 C CA . GLN A 1 209 ? -0.309 -35.442 21.488 1.00 39.66 209 GLN A CA 1
ATOM 1638 C C . GLN A 1 209 ? -0.416 -36.502 20.387 1.00 39.66 209 GLN A C 1
ATOM 1640 O O . GLN A 1 209 ? -1.494 -36.772 19.855 1.00 39.66 209 GLN A O 1
ATOM 1645 N N . ARG A 1 210 ? 0.731 -37.109 20.077 1.00 41.59 210 ARG A N 1
ATOM 1646 C CA . ARG A 1 210 ? 0.796 -38.431 19.461 1.00 41.59 210 ARG A CA 1
ATOM 1647 C C . ARG A 1 210 ? 0.189 -39.427 20.447 1.00 41.59 210 ARG A C 1
ATOM 1649 O O . ARG A 1 210 ? 0.767 -39.666 21.505 1.00 41.59 210 ARG A O 1
ATOM 1656 N N . THR A 1 211 ? -0.972 -39.962 20.097 1.00 57.25 211 THR A N 1
ATOM 1657 C CA . THR A 1 211 ? -1.420 -41.296 20.516 1.00 57.25 211 THR A CA 1
ATOM 1658 C C . THR A 1 211 ? -0.890 -42.327 19.540 1.00 57.25 211 THR A C 1
ATOM 1660 O O . THR A 1 211 ? -0.981 -42.036 18.323 1.00 57.25 211 THR A O 1
#

pLDDT: mean 87.46, std 15.19, range [35.91, 98.62]

Sequence (211 aa):
MSLRAISFVRRAGAYGAGHVGWAFEYRNGKFNCGSVENDLGMPVAAVVTMDFWTCNTFNLAAHMRERHYDAYQIVEIATPHPQAAWEAVVWISRQPYLVLGRNCLDDVYDVMRAYGVPNLPVPEHEILPARWFELLPGDPQPLEAATTIPLRGLASLRARLPGSHDDCDIPATATATPPPWRVKGAPHEQDFLERLLGEHRGTPVTDKQRT